Protein 6KHE (pdb70)

Secondary structure (DSSP, 8-state):
-B-TTS-B---TT-EETTTEEEEEEEEE-SSEEEEEEEETTTTTEEEEEEEE-S-HHHHHHHHHHHHHHHHHHHH-TTS-S-BPPEEEEEEETTEEEEEEE----BHHHHHHTTTTPPPPHHHHHHHHHHHHHHHHHHHTTTEE-----GGGEEES---EEEEEETTTTEEEEEES---EEE--GGG-EETTSPPPSS-S-GGG--HHHHTT---STHHHHHHHHHHHHHHHHSS-S---S-HHHHHHHHHHHH-PPPHHHHHH-S-GGGEETTEE---SSSHHHHHHHHH---GGGG-S--SHHHHHHHHHHHHHS-SSTTTSPPHHHHTT-GGGTTS---

GO terms:
  GO:0004674 protein serine/threonine kinase activity (F, IDA)
  GO:0005634 nucleus (C, IDA)
  GO:0043484 regulation of RNA splicing (P, IDA)
  GO:0006468 protein phosphorylation (P, IDA)
  GO:0016607 nuclear speck (C, EXP)
  GO:0010212 response to ionizing radiation (P, IMP)
  GO:0005515 protein binding (F, IPI)
  GO:0004674 protein serine/threonine kinase activity (F, TAS)
  GO:0042802 identical protein binding (F, IPI)
  GO:0005654 nucleoplasm (C, IDA)
  GO:0016604 nuclear body (C, IDA)

Foldseek 3Di:
DADPLFEDDDDQQDDAPVFWGFHAWPAADSFYTWTWIFGVVVVRAIWIKGKGGLDVVSVVLVVVLVVVLVVVCVQCVPPDQFAWHWPDWDQGPSITMTITHDAAAFQLVVCVVQVLAAAPVVLLLVLLLSLLSNLVVQVVVQKAQQADDSRQKTHNYQDWDWDADPVPRDIGTGGPDNRIHGYDSSQMDGNPDDDDLATYDLLQFAVCSLLSVDDGRLSVLSSSLQNSLSNGRRDTQDDDDDSLLRQLLLCFAQNFADLVSQVPGPPVVQDDPSGGPADLPDDSNVVSNVVHHHNCVVQPDPPVLSVQSVVLSNQSNDRPSVSHDHSVVSSVGPNNPPPDDD

Structure (mmCIF, N/CA/C/O backbone):
data_6KHE
#
_entry.id   6KHE
#
_cell.length_a   75.627
_cell.length_b   75.627
_cell.length_c   161.825
_cell.angle_alpha   90.000
_cell.angle_beta   90.000
_cell.angle_gamma   90.000
#
_symmetry.space_group_name_H-M   'P 43 21 2'
#
loop_
_entity.id
_entity.type
_entity.pdbx_description
1 polymer 'Dual specificity protein kinase CLK2'
2 non-polymer '5-[(3-chlorophenyl)amino]benzo[c][2,6]naphthyridine-8-carboxylic acid'
3 water water
#
loop_
_atom_site.group_PDB
_atom_site.id
_atom_site.type_symbol
_atom_site.label_atom_id
_atom_site.label_alt_id
_atom_site.label_comp_id
_atom_site.label_asym_id
_atom_site.label_entity_id
_atom_site.label_seq_id
_atom_site.pdbx_PDB_ins_code
_atom_site.Cartn_x
_atom_site.Cartn_y
_atom_site.Cartn_z
_atom_site.occupancy
_atom_site.B_iso_or_equiv
_atom_site.auth_seq_id
_atom_site.auth_comp_id
_atom_site.auth_asym_id
_atom_site.auth_atom_id
_atom_site.pdbx_PDB_model_num
ATOM 1 N N . GLU A 1 144 ? 94.127 30.364 50.862 1.00 74.76 144 GLU A N 1
ATOM 2 C CA . GLU A 1 144 ? 93.357 29.245 51.412 1.00 88.27 144 GLU A CA 1
ATOM 3 C C . GLU A 1 144 ? 93.292 28.095 50.389 1.00 92.22 144 GLU A C 1
ATOM 4 O O . GLU A 1 144 ? 92.283 27.901 49.703 1.00 89.80 144 GLU A O 1
ATOM 10 N N . ASP A 1 145 ? 94.373 27.316 50.308 1.00 88.99 145 ASP A N 1
ATOM 11 C CA . ASP A 1 145 ? 94.623 26.459 49.159 1.00 84.89 145 ASP A CA 1
ATOM 12 C C . ASP A 1 145 ? 94.966 25.035 49.557 1.00 90.57 145 ASP A C 1
ATOM 13 O O . ASP A 1 145 ? 95.643 24.794 50.559 1.00 94.88 145 ASP A O 1
ATOM 18 N N . ASP A 1 146 ? 94.512 24.104 48.729 1.00 97.95 146 ASP A N 1
ATOM 19 C CA . ASP A 1 146 ? 94.837 22.696 48.827 1.00 94.40 146 ASP A CA 1
ATOM 20 C C . ASP A 1 146 ? 96.316 22.483 48.508 1.00 92.36 146 ASP A C 1
ATOM 21 O O . ASP A 1 146 ? 97.000 23.358 47.968 1.00 93.58 146 ASP A O 1
ATOM 26 N N . ALA A 1 147 ? 96.809 21.296 48.873 1.00 90.19 147 ALA A N 1
ATOM 27 C CA . ALA A 1 147 ? 98.188 20.888 48.638 1.00 84.82 147 ALA A CA 1
ATOM 28 C C . ALA A 1 147 ? 98.475 20.583 47.178 1.00 83.59 147 ALA A C 1
ATOM 29 O O . ALA A 1 147 ? 99.643 20.419 46.810 1.00 80.19 147 ALA A O 1
ATOM 31 N N . GLU A 1 148 ? 97.445 20.500 46.344 1.00 83.51 148 GLU A N 1
ATOM 32 C CA . GLU A 1 148 ? 97.603 20.337 44.911 1.00 79.88 148 GLU A CA 1
ATOM 33 C C . GLU A 1 148 ? 97.003 21.497 44.133 1.00 74.32 148 GLU A C 1
ATOM 34 O O . GLU A 1 148 ? 96.773 21.368 42.930 1.00 72.07 148 GLU A O 1
ATOM 40 N N . GLY A 1 149 ? 96.711 22.615 44.797 1.00 78.79 149 GLY A N 1
ATOM 41 C CA . GLY A 1 149 ? 96.263 23.824 44.137 1.00 70.83 149 GLY A CA 1
ATOM 42 C C . GLY A 1 149 ? 94.778 24.130 44.244 1.00 74.01 149 GLY A C 1
ATOM 43 O O . GLY A 1 149 ? 94.384 25.270 43.963 1.00 73.52 149 GLY A O 1
ATOM 44 N N . HIS A 1 150 ? 93.950 23.168 44.656 1.00 73.75 150 HIS A N 1
ATOM 45 C CA . HIS A 1 150 ? 92.502 23.352 44.670 1.00 75.90 150 HIS A CA 1
ATOM 46 C C . HIS A 1 150 ? 92.078 24.379 45.720 1.00 79.57 150 HIS A C 1
ATOM 47 O O . HIS A 1 150 ? 92.768 24.615 46.710 1.00 84.69 150 HIS A O 1
ATOM 54 N N . LEU A 1 151 ? 90.908 24.978 45.503 1.00 81.52 151 LEU A N 1
ATOM 55 C CA . LEU A 1 151 ? 90.321 25.839 46.523 1.00 75.02 151 LEU A CA 1
ATOM 56 C C . LEU A 1 151 ? 89.865 24.977 47.684 1.00 76.04 151 LEU A C 1
ATOM 57 O O . LEU A 1 151 ? 89.400 23.848 47.493 1.00 76.03 151 LEU A O 1
ATOM 62 N N . ILE A 1 152 ? 90.041 25.496 48.894 1.00 79.03 152 ILE A N 1
ATOM 63 C CA . ILE A 1 152 ? 89.551 24.838 50.096 1.00 76.87 152 ILE A CA 1
ATOM 64 C C . ILE A 1 152 ? 88.194 25.464 50.429 1.00 76.77 152 ILE A C 1
ATOM 65 O O . ILE A 1 152 ? 88.091 26.656 50.738 1.00 77.40 152 ILE A O 1
ATOM 70 N N . TYR A 1 153 ? 87.128 24.681 50.269 1.00 70.53 153 TYR A N 1
ATOM 71 C CA . TYR A 1 153 ? 85.779 25.164 50.534 1.00 73.52 153 TYR A CA 1
ATOM 72 C C . TYR A 1 153 ? 85.045 24.105 51.345 1.00 70.34 153 TYR A C 1
ATOM 73 O O . TYR A 1 153 ? 85.476 22.952 51.435 1.00 64.51 153 TYR A O 1
ATOM 82 N N . HIS A 1 154 ? 83.936 24.518 51.951 1.00 72.65 154 HIS A N 1
ATOM 83 C CA . HIS A 1 154 ? 82.972 23.610 52.555 1.00 73.65 154 HIS A CA 1
ATOM 84 C C . HIS A 1 154 ? 81.575 24.004 52.090 1.00 71.23 154 HIS A C 1
ATOM 85 O O . HIS A 1 154 ? 81.357 25.092 51.548 1.00 69.22 154 HIS A O 1
ATOM 92 N N . VAL A 1 155 ? 80.617 23.100 52.299 1.00 68.33 155 VAL A N 1
ATOM 93 C CA . VAL A 1 155 ? 79.228 23.450 52.038 1.00 61.70 155 VAL A CA 1
ATOM 94 C C . VAL A 1 155 ? 78.886 24.735 52.786 1.00 63.88 155 VAL A C 1
ATOM 95 O O . VAL A 1 155 ? 79.256 24.915 53.951 1.00 71.15 155 VAL A O 1
ATOM 99 N N . GLY A 1 156 ? 78.220 25.657 52.105 1.00 59.15 156 GLY A N 1
ATOM 100 C CA . GLY A 1 156 ? 77.810 26.893 52.734 1.00 58.16 156 GLY A CA 1
ATOM 101 C C . GLY A 1 156 ? 78.776 28.054 52.613 1.00 63.31 156 GLY A C 1
ATOM 102 O O . GLY A 1 156 ? 78.396 29.182 52.954 1.00 61.45 156 GLY A O 1
ATOM 103 N N . ASP A 1 157 ? 80.011 27.822 52.157 1.00 68.00 157 ASP A N 1
ATOM 104 C CA . ASP A 1 157 ? 80.904 28.932 51.845 1.00 64.63 157 ASP A CA 1
ATOM 105 C C . ASP A 1 157 ? 80.308 29.762 50.717 1.00 61.76 157 ASP A C 1
ATOM 106 O O . ASP A 1 157 ? 79.556 29.262 49.879 1.00 61.65 157 ASP A O 1
ATOM 111 N N . TRP A 1 158 ? 80.650 31.044 50.699 1.00 63.75 158 TRP A N 1
ATOM 112 C CA . TRP A 1 158 ? 80.216 31.956 49.655 1.00 62.07 158 TRP A CA 1
ATOM 113 C C . TRP A 1 158 ? 81.407 32.437 48.833 1.00 66.62 158 TRP A C 1
ATOM 114 O O . TRP A 1 158 ? 82.537 32.515 49.326 1.00 71.02 158 TRP A O 1
ATOM 125 N N . LEU A 1 159 ? 81.145 32.746 47.566 1.00 63.01 159 LEU A N 1
ATOM 126 C CA . LEU A 1 159 ? 82.169 33.184 46.631 1.00 59.74 159 LEU A CA 1
ATOM 127 C C . LEU A 1 159 ? 81.758 34.530 46.061 1.00 60.78 159 LEU A C 1
ATOM 128 O O . LEU A 1 159 ? 80.647 34.665 45.539 1.00 60.72 159 LEU A O 1
ATOM 133 N N . GLN A 1 160 ? 82.651 35.519 46.174 1.00 64.56 160 GLN A N 1
ATOM 134 C CA . GLN A 1 160 ? 82.366 36.887 45.745 1.00 62.84 160 GLN A CA 1
ATOM 135 C C . GLN A 1 160 ? 81.015 37.343 46.261 1.00 68.66 160 GLN A C 1
ATOM 136 O O . GLN A 1 160 ? 80.276 38.040 45.562 1.00 65.34 160 GLN A O 1
ATOM 142 N N . GLU A 1 161 ? 80.702 36.937 47.506 1.00 72.80 161 GLU A N 1
ATOM 143 C CA . GLU A 1 161 ? 79.415 37.131 48.182 1.00 73.74 161 GLU A CA 1
ATOM 144 C C . GLU A 1 161 ? 78.253 37.130 47.187 1.00 72.17 161 GLU A C 1
ATOM 145 O O . GLU A 1 161 ? 77.429 38.054 47.154 1.00 68.03 161 GLU A O 1
ATOM 151 N N . ARG A 1 162 ? 78.215 36.085 46.356 1.00 67.97 162 ARG A N 1
ATOM 152 C CA . ARG A 1 162 ? 77.323 35.983 45.208 1.00 64.33 162 ARG A CA 1
ATOM 153 C C . ARG A 1 162 ? 76.887 34.542 44.978 1.00 59.75 162 ARG A C 1
ATOM 154 O O . ARG A 1 162 ? 75.705 34.270 44.744 1.00 61.74 162 ARG A O 1
ATOM 162 N N . TYR A 1 163 ? 77.837 33.616 45.028 1.00 57.89 163 TYR A N 1
ATOM 163 C CA . TYR A 1 163 ? 77.556 32.198 44.875 1.00 57.07 163 TYR A CA 1
ATOM 164 C C . TYR A 1 163 ? 77.590 31.548 46.248 1.00 59.57 163 TYR A C 1
ATOM 165 O O . TYR A 1 163 ? 78.258 32.038 47.160 1.00 64.66 163 TYR A O 1
ATOM 174 N N . GLU A 1 164 ? 76.837 30.462 46.407 1.00 57.03 164 GLU A N 1
ATOM 175 C CA . GLU A 1 164 ? 76.728 29.778 47.690 1.00 57.15 164 GLU A CA 1
ATOM 176 C C . GLU A 1 164 ? 76.800 28.283 47.428 1.00 54.24 164 GLU A C 1
ATOM 177 O O . GLU A 1 164 ? 75.960 27.731 46.708 1.00 55.87 164 GLU A O 1
ATOM 183 N N . ILE A 1 165 ? 77.802 27.632 48.007 1.00 50.23 165 ILE A N 1
ATOM 184 C CA . ILE A 1 165 ? 78.048 26.240 47.672 1.00 56.90 165 ILE A CA 1
ATOM 185 C C . ILE A 1 165 ? 76.972 25.356 48.294 1.00 52.62 165 ILE A C 1
ATOM 186 O O . ILE A 1 165 ? 76.507 25.591 49.417 1.00 51.45 165 ILE A O 1
ATOM 191 N N . VAL A 1 166 ? 76.539 24.361 47.541 1.00 45.31 166 VAL A N 1
ATOM 192 C CA . VAL A 1 166 ? 75.563 23.387 47.991 1.00 47.85 166 VAL A CA 1
ATOM 193 C C . VAL A 1 166 ? 76.176 21.990 48.021 1.00 52.50 166 VAL A C 1
ATOM 194 O O . VAL A 1 166 ? 76.156 21.309 49.052 1.00 53.52 166 VAL A O 1
ATOM 198 N N . SER A 1 167 ? 76.779 21.570 46.913 1.00 43.44 167 SER A N 1
ATOM 199 C CA . SER A 1 167 ? 77.379 20.253 46.874 1.00 47.18 167 SER A CA 1
ATOM 200 C C . SER A 1 167 ? 78.577 20.261 45.943 1.00 53.61 167 SER A C 1
ATOM 201 O O . SER A 1 167 ? 78.871 21.252 45.272 1.00 55.47 167 SER A O 1
ATOM 204 N N . THR A 1 168 ? 79.278 19.138 45.926 1.00 51.89 168 THR A N 1
ATOM 205 C CA . THR A 1 168 ? 80.304 18.887 44.935 1.00 53.56 168 THR A CA 1
ATOM 206 C C . THR A 1 168 ? 79.730 17.915 43.923 1.00 53.51 168 THR A C 1
ATOM 207 O O . THR A 1 168 ? 79.102 16.916 44.298 1.00 52.61 168 THR A O 1
ATOM 211 N N . LEU A 1 169 ? 79.937 18.219 42.643 1.00 53.50 169 LEU A N 1
ATOM 212 C CA . LEU A 1 169 ? 79.477 17.360 41.563 1.00 51.63 169 LEU A CA 1
ATOM 213 C C . LEU A 1 169 ? 80.551 16.401 41.078 1.00 52.55 169 LEU A C 1
ATOM 214 O O . LEU A 1 169 ? 80.239 15.257 40.735 1.00 55.79 169 LEU A O 1
ATOM 219 N N . GLY A 1 170 ? 81.807 16.820 41.083 1.00 52.86 170 GLY A N 1
ATOM 220 C CA . GLY A 1 170 ? 82.887 15.896 40.806 1.00 61.40 170 GLY A CA 1
ATOM 221 C C . GLY A 1 170 ? 84.211 16.621 40.843 1.00 58.44 170 GLY A C 1
ATOM 222 O O . GLY A 1 170 ? 84.286 17.794 41.219 1.00 54.85 170 GLY A O 1
ATOM 223 N N . GLU A 1 171 ? 85.263 15.912 40.439 1.00 58.00 171 GLU A N 1
ATOM 224 C CA . GLU A 1 171 ? 86.556 16.568 40.300 1.00 67.43 171 GLU A CA 1
ATOM 225 C C . GLU A 1 171 ? 87.320 15.949 39.138 1.00 66.28 171 GLU A C 1
ATOM 226 O O . GLU A 1 171 ? 86.982 14.872 38.637 1.00 64.22 171 GLU A O 1
ATOM 232 N N . GLY A 1 172 ? 88.336 16.675 38.689 1.00 64.99 172 GLY A N 1
ATOM 233 C CA . GLY A 1 172 ? 89.241 16.171 37.681 1.00 71.40 172 GLY A CA 1
ATOM 234 C C . GLY A 1 172 ? 90.654 16.645 37.943 1.00 70.11 172 GLY A C 1
ATOM 235 O O . GLY A 1 172 ? 90.960 17.143 39.031 1.00 71.52 172 GLY A O 1
ATOM 236 N N . THR A 1 173 ? 91.532 16.501 36.958 1.00 69.27 173 THR A N 1
ATOM 237 C CA . THR A 1 173 ? 92.877 17.030 37.134 1.00 69.91 173 THR A CA 1
ATOM 238 C C . THR A 1 173 ? 92.864 18.547 37.265 1.00 66.15 173 THR A C 1
ATOM 239 O O . THR A 1 173 ? 93.667 19.112 38.013 1.00 66.46 173 THR A O 1
ATOM 243 N N . PHE A 1 174 ? 91.951 19.215 36.565 1.00 60.26 174 PHE A N 1
ATOM 244 C CA . PHE A 1 174 ? 91.956 20.670 36.487 1.00 61.82 174 PHE A CA 1
ATOM 245 C C . PHE A 1 174 ? 91.463 21.338 37.769 1.00 61.56 174 PHE A C 1
ATOM 246 O O . PHE A 1 174 ? 91.834 22.487 38.037 1.00 54.25 174 PHE A O 1
ATOM 254 N N . GLY A 1 175 ? 90.610 20.664 38.544 1.00 63.07 175 GLY A N 1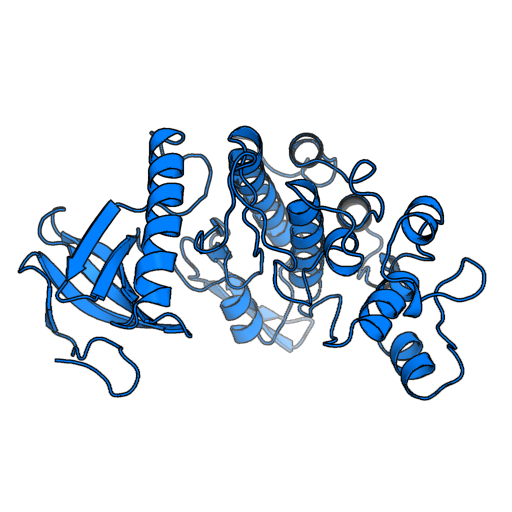
ATOM 255 C CA . GLY A 1 175 ? 89.920 21.293 39.657 1.00 56.81 175 GLY A CA 1
ATOM 256 C C . GLY A 1 175 ? 88.605 20.591 39.960 1.00 59.16 175 GLY A C 1
ATOM 257 O O . GLY A 1 175 ? 88.376 19.454 39.550 1.00 58.04 175 GLY A O 1
ATOM 258 N N . ARG A 1 176 ? 87.742 21.311 40.679 1.00 64.73 176 ARG A N 1
ATOM 259 C CA . ARG A 1 176 ? 86.482 20.790 41.205 1.00 61.53 176 ARG A CA 1
ATOM 260 C C . ARG A 1 176 ? 85.287 21.528 40.598 1.00 56.90 176 ARG A C 1
ATOM 261 O O . ARG A 1 176 ? 85.341 22.752 40.393 1.00 53.34 176 ARG A O 1
ATOM 269 N N . VAL A 1 177 ? 84.206 20.790 40.316 1.00 53.25 177 VAL A N 1
ATOM 270 C CA . VAL A 1 177 ? 82.921 21.381 39.919 1.00 53.81 177 VAL A CA 1
ATOM 271 C C . VAL A 1 177 ? 81.946 21.296 41.092 1.00 49.25 177 VAL A C 1
ATOM 272 O O . VAL A 1 177 ? 81.635 20.200 41.577 1.00 50.27 177 VAL A O 1
ATOM 276 N N . VAL A 1 178 ? 81.439 22.452 41.521 1.00 44.95 178 VAL A N 1
ATOM 277 C CA . VAL A 1 178 ? 80.536 22.546 42.662 1.00 51.97 178 VAL A CA 1
ATOM 278 C C . VAL A 1 178 ? 79.157 23.027 42.206 1.00 53.52 178 VAL A C 1
ATOM 279 O O . VAL A 1 178 ? 79.024 23.873 41.311 1.00 48.01 178 VAL A O 1
ATOM 283 N N . GLN A 1 179 ? 78.118 22.496 42.849 1.00 50.72 179 GLN A N 1
ATOM 284 C CA . GLN A 1 179 ? 76.786 23.051 42.665 1.00 49.44 179 GLN A CA 1
ATOM 285 C C . GLN A 1 179 ? 76.599 24.277 43.546 1.00 49.10 179 GLN A C 1
ATOM 286 O O . GLN A 1 179 ? 76.903 24.253 44.741 1.00 51.95 179 GLN A O 1
ATOM 292 N N . CYS A 1 180 ? 76.066 25.336 42.958 1.00 45.95 180 CYS A N 1
ATOM 293 C CA . CYS A 1 180 ? 76.000 26.626 43.607 1.00 48.20 180 CYS A CA 1
ATOM 294 C C . CYS A 1 180 ? 74.645 27.252 43.348 1.00 48.96 180 CYS A C 1
ATOM 295 O O . CYS A 1 180 ? 74.028 27.020 42.307 1.00 45.61 180 CYS A O 1
ATOM 298 N N . VAL A 1 181 ? 74.209 28.072 44.290 1.00 50.23 181 VAL A N 1
ATOM 299 C CA . VAL A 1 181 ? 73.103 28.997 44.087 1.00 53.04 181 VAL A CA 1
ATOM 300 C C . VAL A 1 181 ? 73.699 30.358 43.756 1.00 54.45 181 VAL A C 1
ATOM 301 O O . VAL A 1 181 ? 74.680 30.778 44.379 1.00 53.13 181 VAL A O 1
ATOM 305 N N . ASP A 1 182 ? 73.143 31.036 42.752 1.00 51.00 182 ASP A N 1
ATOM 306 C CA . ASP A 1 182 ? 73.657 32.325 42.295 1.00 51.01 182 ASP A CA 1
ATOM 307 C C . ASP A 1 182 ? 72.656 33.385 42.713 1.00 54.05 182 ASP A C 1
ATOM 308 O O . ASP A 1 182 ? 71.680 33.635 42.004 1.00 54.00 182 ASP A O 1
ATOM 313 N N . HIS A 1 183 ? 72.931 34.045 43.832 1.00 56.35 183 HIS A N 1
ATOM 314 C CA . HIS A 1 183 ? 71.991 35.018 44.354 1.00 54.34 183 HIS A CA 1
ATOM 315 C C . HIS A 1 183 ? 71.935 36.313 43.543 1.00 59.82 183 HIS A C 1
ATOM 316 O O . HIS A 1 183 ? 71.081 37.153 43.845 1.00 63.89 183 HIS A O 1
ATOM 323 N N . ARG A 1 184 ? 72.775 36.510 42.520 1.00 57.40 184 ARG A N 1
ATOM 324 C CA . ARG A 1 184 ? 72.586 37.682 41.672 1.00 64.32 184 ARG A CA 1
ATOM 325 C C . ARG A 1 184 ? 71.795 37.372 40.413 1.00 62.50 184 ARG A C 1
ATOM 326 O O . ARG A 1 184 ? 71.256 38.295 39.785 1.00 61.81 184 ARG A O 1
ATOM 334 N N . ARG A 1 185 ? 71.718 36.103 40.036 1.00 56.36 185 ARG A N 1
ATOM 335 C CA . ARG A 1 185 ? 70.736 35.651 39.054 1.00 55.62 185 ARG A CA 1
ATOM 336 C C . ARG A 1 185 ? 69.462 35.145 39.722 1.00 54.73 185 ARG A C 1
ATOM 337 O O . ARG A 1 185 ? 68.948 34.088 39.342 1.00 50.60 185 ARG A O 1
ATOM 345 N N . GLY A 1 186 ? 68.972 35.855 40.736 1.00 51.80 186 GLY A N 1
ATOM 346 C CA . GLY A 1 186 ? 67.725 35.483 41.392 1.00 50.66 186 GLY A CA 1
ATOM 347 C C . GLY A 1 186 ? 67.680 34.063 41.907 1.00 51.05 186 GLY A C 1
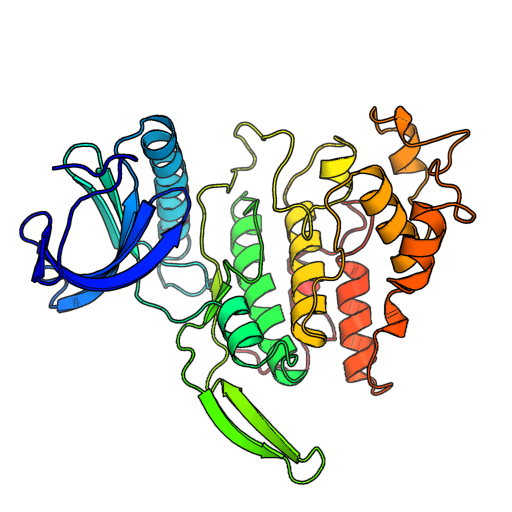ATOM 348 O O . GLY A 1 186 ? 66.625 33.418 41.858 1.00 57.74 186 GLY A O 1
ATOM 349 N N . GLY A 1 187 ? 68.796 33.556 42.403 1.00 44.05 187 GLY A N 1
ATOM 350 C CA . GLY A 1 187 ? 68.781 32.220 42.951 1.00 42.91 187 GLY A CA 1
ATOM 351 C C . GLY A 1 187 ? 68.761 31.107 41.932 1.00 44.81 187 GLY A C 1
ATOM 352 O O . GLY A 1 187 ? 68.390 29.979 42.273 1.00 48.09 187 GLY A O 1
ATOM 353 N N . ALA A 1 188 ? 69.150 31.371 40.690 1.00 43.33 188 ALA A N 1
ATOM 354 C CA . ALA A 1 188 ? 69.329 30.270 39.752 1.00 46.72 188 ALA A CA 1
ATOM 355 C C . ALA A 1 188 ? 70.437 29.335 40.232 1.00 46.46 188 ALA A C 1
ATOM 356 O O . ALA A 1 188 ? 71.487 29.777 40.705 1.00 49.91 188 ALA A O 1
ATOM 358 N N . ARG A 1 189 ? 70.201 28.034 40.115 1.00 43.32 189 ARG A N 1
ATOM 359 C CA . ARG A 1 189 ? 71.232 27.057 40.428 1.00 43.34 189 ARG A CA 1
ATOM 360 C C . ARG A 1 189 ? 72.240 26.954 39.278 1.00 43.50 189 ARG A C 1
ATOM 361 O O . ARG A 1 189 ? 71.856 26.803 38.113 1.00 45.63 189 ARG A O 1
ATOM 369 N N . VAL A 1 190 ? 73.532 27.058 39.605 1.00 48.86 190 VAL A N 1
ATOM 370 C CA . VAL A 1 190 ? 74.617 26.984 38.626 1.00 50.15 190 VAL A CA 1
ATOM 371 C C . VAL A 1 190 ? 75.545 25.826 38.986 1.00 46.32 190 VAL A C 1
ATOM 372 O O . VAL A 1 190 ? 75.492 25.278 40.088 1.00 50.39 190 VAL A O 1
ATOM 376 N N . ALA A 1 191 ? 76.404 25.461 38.034 1.00 39.13 191 ALA A N 1
ATOM 377 C CA . ALA A 1 191 ? 77.564 24.618 38.309 1.00 43.77 191 ALA A CA 1
ATOM 378 C C . ALA A 1 191 ? 78.829 25.449 38.100 1.00 43.77 191 ALA A C 1
ATOM 379 O O . ALA A 1 191 ? 79.114 25.900 36.984 1.00 39.43 191 ALA A O 1
ATOM 381 N N . LEU A 1 192 ? 79.570 25.667 39.179 1.00 42.67 192 LEU A N 1
ATOM 382 C CA . LEU A 1 192 ? 80.807 26.432 39.162 1.00 42.85 192 LEU A CA 1
ATOM 383 C C . LEU A 1 192 ? 81.999 25.487 39.074 1.00 51.01 192 LEU A C 1
ATOM 384 O O . LEU A 1 192 ? 82.082 24.501 39.820 1.00 49.66 192 LEU A O 1
ATOM 389 N N . LYS A 1 193 ? 82.901 25.771 38.139 1.00 57.01 193 LYS A N 1
ATOM 390 C CA . LYS A 1 193 ? 84.147 25.029 37.989 1.00 55.84 193 LYS A CA 1
ATOM 391 C C . LYS A 1 193 ? 85.225 25.823 38.688 1.00 53.16 193 LYS A C 1
ATOM 392 O O . LYS A 1 193 ? 85.369 27.027 38.432 1.00 51.10 193 LYS A O 1
ATOM 398 N N . ILE A 1 194 ? 85.961 25.166 39.579 1.00 54.00 194 ILE A N 1
ATOM 399 C CA . ILE A 1 194 ? 87.014 25.830 40.341 1.00 59.37 194 ILE A CA 1
ATOM 400 C C . ILE A 1 194 ? 88.349 25.177 40.002 1.00 56.02 194 ILE A C 1
ATOM 401 O O . ILE A 1 194 ? 88.601 24.013 40.351 1.00 52.16 194 ILE A O 1
ATOM 406 N N . ILE A 1 195 ? 89.193 25.918 39.313 1.00 52.10 195 ILE A N 1
ATOM 407 C CA . ILE A 1 195 ? 90.449 25.385 38.804 1.00 57.73 195 ILE A CA 1
ATOM 408 C C . ILE A 1 195 ? 91.582 25.866 39.703 1.00 59.14 195 ILE A C 1
ATOM 409 O O . ILE A 1 195 ? 91.524 26.961 40.287 1.00 58.72 195 ILE A O 1
ATOM 414 N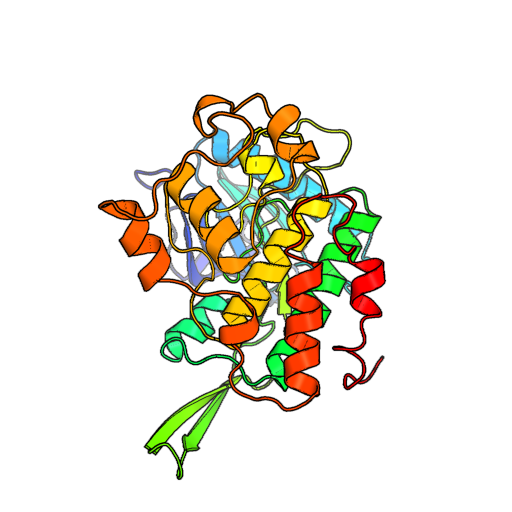 N . LYS A 1 196 ? 92.625 25.040 39.810 1.00 60.73 196 LYS A N 1
ATOM 415 C CA . LYS A 1 196 ? 93.691 25.233 40.781 1.00 52.42 196 LYS A CA 1
ATOM 416 C C . LYS A 1 196 ? 94.428 26.547 40.561 1.00 54.95 196 LYS A C 1
ATOM 417 O O . LYS A 1 196 ? 94.254 27.237 39.551 1.00 56.34 196 LYS A O 1
ATOM 423 N N . ASN A 1 197 ? 95.284 26.872 41.540 1.00 62.92 197 ASN A N 1
ATOM 424 C CA . ASN A 1 197 ? 96.082 28.098 41.493 1.00 64.87 197 ASN A CA 1
ATOM 425 C C . ASN A 1 197 ? 97.252 27.987 40.521 1.00 61.86 197 ASN A C 1
ATOM 426 O O . ASN A 1 197 ? 97.722 29.017 40.012 1.00 58.90 197 ASN A O 1
ATOM 431 N N . VAL A 1 198 ? 97.746 26.763 40.287 1.00 49.40 198 VAL A N 1
ATOM 432 C CA . VAL A 1 198 ? 98.604 26.396 39.154 1.00 52.41 198 VAL A CA 1
ATOM 433 C C . VAL A 1 198 ? 98.419 27.319 37.946 1.00 54.89 198 VAL A C 1
ATOM 434 O O . VAL A 1 198 ? 97.297 27.533 37.472 1.00 56.90 198 VAL A O 1
ATOM 438 N N . GLU A 1 199 ? 99.515 27.860 37.414 1.00 56.91 199 GLU A N 1
ATOM 439 C CA . GLU A 1 199 ? 99.378 28.782 36.292 1.00 59.19 199 GLU A CA 1
ATOM 440 C C . GLU A 1 199 ? 98.898 28.065 35.024 1.00 58.87 199 GLU A C 1
ATOM 441 O O . GLU A 1 199 ? 97.982 28.547 34.345 1.00 59.18 199 GLU A O 1
ATOM 447 N N . LYS A 1 200 ? 99.489 26.914 34.682 1.00 52.36 200 LYS A N 1
ATOM 448 C CA . LYS A 1 200 ? 99.183 26.336 33.374 1.00 54.87 200 LYS A CA 1
ATOM 449 C C . LYS A 1 200 ? 97.686 26.068 33.228 1.00 57.19 200 LYS A C 1
ATOM 450 O O . LYS A 1 200 ? 97.124 26.250 32.136 1.00 52.77 200 LYS A O 1
ATOM 456 N N . TYR A 1 201 ? 97.017 25.708 34.334 1.00 58.69 201 TYR A N 1
ATOM 457 C CA . TYR A 1 201 ? 95.566 25.532 34.318 1.00 54.40 201 TYR A CA 1
ATOM 458 C C . TYR A 1 201 ? 94.847 26.876 34.257 1.00 53.99 201 TYR A C 1
ATOM 459 O O . TYR A 1 201 ? 93.846 27.022 33.543 1.00 49.30 201 TYR A O 1
ATOM 468 N N . LYS A 1 202 ? 95.337 27.868 35.005 1.00 48.49 202 LYS A N 1
ATOM 469 C CA . LYS A 1 202 ? 94.769 29.203 34.901 1.00 48.05 202 LYS A CA 1
ATOM 470 C C . LYS A 1 202 ? 94.800 29.694 33.464 1.00 53.98 202 LYS A C 1
ATOM 471 O O . LYS A 1 202 ? 93.836 30.296 32.982 1.00 56.21 202 LYS A O 1
ATOM 477 N N . GLU A 1 203 ? 95.910 29.451 32.762 1.00 58.88 203 GLU A N 1
ATOM 478 C CA . GLU A 1 203 ? 96.027 29.909 31.383 1.00 52.20 203 GLU A CA 1
ATOM 479 C C . GLU A 1 203 ? 95.200 29.032 30.456 1.00 51.12 203 GLU A C 1
ATOM 480 O O . GLU A 1 203 ? 94.591 29.524 29.496 1.00 47.42 203 GLU A O 1
ATOM 486 N N . ALA A 1 204 ? 95.173 27.729 30.730 1.00 49.97 204 ALA A N 1
ATOM 487 C CA . ALA A 1 204 ? 94.301 26.835 29.986 1.00 47.76 204 ALA A CA 1
ATOM 488 C C . ALA A 1 204 ? 92.855 27.309 30.057 1.00 48.45 204 ALA A C 1
ATOM 489 O O . ALA A 1 204 ? 92.171 27.411 29.029 1.00 47.32 204 ALA A O 1
ATOM 491 N N . ALA A 1 205 ? 92.378 27.627 31.265 1.00 47.70 205 ALA A N 1
ATOM 492 C CA . ALA A 1 205 ? 90.990 28.051 31.424 1.00 46.58 205 ALA A CA 1
ATOM 493 C C . ALA A 1 205 ? 90.711 29.335 30.655 1.00 46.89 205 ALA A C 1
ATOM 494 O O . ALA A 1 205 ? 89.641 29.477 30.054 1.00 54.19 205 ALA A O 1
ATOM 496 N N . ARG A 1 206 ? 91.665 30.272 30.637 1.00 46.40 206 ARG A N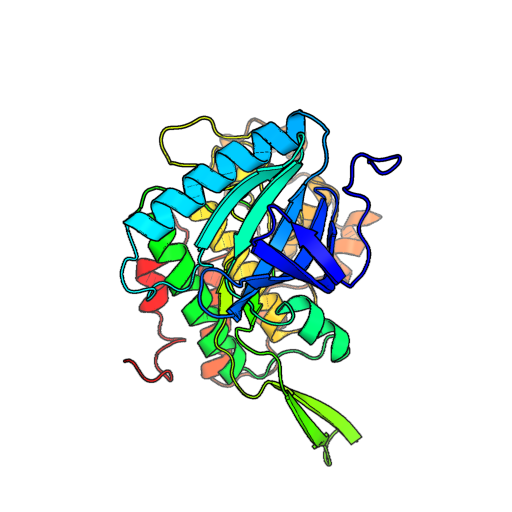 1
ATOM 497 C CA . ARG A 1 206 ? 91.486 31.493 29.849 1.00 49.91 206 ARG A CA 1
ATOM 498 C C . ARG A 1 206 ? 91.196 31.189 28.378 1.00 44.05 206 ARG A C 1
ATOM 499 O O . ARG A 1 206 ? 90.402 31.889 27.744 1.00 43.49 206 ARG A O 1
ATOM 507 N N . LEU A 1 207 ? 91.814 30.153 27.819 1.00 44.35 207 LEU A N 1
ATOM 508 C CA . LEU A 1 207 ? 91.524 29.790 26.438 1.00 44.95 207 LEU A CA 1
ATOM 509 C C . LEU A 1 207 ? 90.116 29.234 26.311 1.00 48.29 207 LEU A C 1
ATOM 510 O O . LEU A 1 207 ? 89.380 29.586 25.377 1.00 48.51 207 LEU A O 1
ATOM 515 N N . GLU A 1 208 ? 89.739 28.350 27.240 1.00 48.87 208 GLU A N 1
ATOM 516 C CA . GLU A 1 208 ? 88.396 27.779 27.260 1.00 47.30 208 GLU A CA 1
ATOM 517 C C . GLU A 1 208 ? 87.341 28.864 27.444 1.00 47.02 208 GLU A C 1
ATOM 518 O O . GLU A 1 208 ? 86.334 28.891 26.722 1.00 46.95 208 GLU A O 1
ATOM 524 N N . ILE A 1 209 ? 87.569 29.785 28.384 1.00 42.86 209 ILE A N 1
ATOM 525 C CA . ILE A 1 209 ? 86.659 30.909 28.565 1.00 41.52 209 ILE A CA 1
ATOM 526 C C . ILE A 1 209 ? 86.461 31.667 27.265 1.00 43.90 209 ILE A C 1
ATOM 527 O O . ILE A 1 209 ? 85.377 32.200 27.001 1.00 46.49 209 ILE A O 1
ATOM 532 N N . ASN A 1 210 ? 87.481 31.725 26.421 1.00 44.57 210 ASN A N 1
ATOM 533 C CA . ASN A 1 210 ? 87.271 32.429 25.169 1.00 46.48 210 ASN A CA 1
ATOM 534 C C . ASN A 1 210 ? 86.358 31.643 24.245 1.00 48.90 210 ASN A C 1
ATOM 535 O O . ASN A 1 210 ? 85.530 32.235 23.536 1.00 45.01 210 ASN A O 1
ATOM 540 N N . VAL A 1 211 ? 86.488 30.315 24.245 1.00 45.34 211 VAL A N 1
ATOM 541 C CA . VAL A 1 211 ? 85.644 29.507 23.382 1.00 40.26 211 VAL A CA 1
ATOM 542 C C . VAL A 1 211 ? 84.196 29.582 23.840 1.00 44.24 211 VAL A C 1
ATOM 543 O O . VAL A 1 211 ? 83.280 29.715 23.018 1.00 46.43 211 VAL A O 1
ATOM 547 N N . LEU A 1 212 ? 83.964 29.530 25.155 1.00 45.54 212 LEU A N 1
ATOM 548 C CA . LEU A 1 212 ? 82.605 29.659 25.676 1.00 41.47 212 LEU A CA 1
ATOM 549 C C . LEU A 1 212 ? 82.026 31.024 25.355 1.00 44.18 212 LEU A C 1
ATOM 550 O O . LEU A 1 212 ? 80.836 31.148 25.039 1.00 46.40 212 LEU A O 1
ATOM 555 N N . GLU A 1 213 ? 82.852 32.061 25.432 1.00 42.01 213 GLU A N 1
ATOM 556 C CA . GLU A 1 213 ? 82.401 33.377 25.016 1.00 43.27 213 GLU A CA 1
ATOM 557 C C . GLU A 1 213 ? 81.912 33.355 23.577 1.00 43.02 213 GLU A C 1
ATOM 558 O O . GLU A 1 213 ? 80.897 33.971 23.249 1.00 44.56 213 GLU A O 1
ATOM 564 N N . LYS A 1 214 ? 82.615 32.648 22.700 1.00 45.28 214 LYS A N 1
ATOM 565 C CA . LYS A 1 214 ? 82.195 32.661 21.309 1.00 43.78 214 LYS A CA 1
ATOM 566 C C . LYS A 1 214 ? 80.952 31.821 21.104 1.00 45.55 214 LYS A C 1
ATOM 567 O O . LYS A 1 214 ? 80.066 32.209 20.338 1.00 51.28 214 LYS A O 1
ATOM 573 N N . ILE A 1 215 ? 80.864 30.671 21.767 1.00 43.85 215 ILE A N 1
ATOM 574 C CA . ILE A 1 215 ? 79.627 29.903 21.703 1.00 44.73 215 ILE A CA 1
ATOM 575 C C . ILE A 1 215 ? 78.449 30.777 22.113 1.00 46.94 215 ILE A C 1
ATOM 576 O O . ILE A 1 215 ? 77.442 30.854 21.401 1.00 50.58 215 ILE A O 1
ATOM 581 N N . ASN A 1 216 ? 78.583 31.498 23.233 1.00 47.50 216 ASN A N 1
ATOM 582 C CA . ASN A 1 216 ? 77.498 32.372 23.683 1.00 43.78 216 ASN A CA 1
ATOM 583 C C . ASN A 1 216 ? 77.200 33.469 22.678 1.00 43.75 216 ASN A C 1
ATOM 584 O O . ASN A 1 216 ? 76.069 33.950 22.605 1.00 53.69 216 ASN A O 1
ATOM 589 N N . GLU A 1 217 ? 78.193 33.900 21.918 1.00 44.82 217 GLU A N 1
ATOM 590 C CA . GLU A 1 217 ? 77.971 34.982 20.975 1.00 44.58 217 GLU A CA 1
ATOM 591 C C . GLU A 1 217 ? 77.189 34.514 19.759 1.00 46.54 217 GLU A C 1
ATOM 592 O O . GLU A 1 217 ? 76.386 35.280 19.205 1.00 47.05 217 GLU A O 1
ATOM 598 N N . LYS A 1 218 ? 77.393 33.265 19.345 1.00 44.41 218 LYS A N 1
ATOM 599 C CA . LYS A 1 218 ? 76.799 32.747 18.122 1.00 47.97 218 LYS A CA 1
ATOM 600 C C . LYS A 1 218 ? 75.632 31.794 18.367 1.00 48.02 218 LYS A C 1
ATOM 601 O O . LYS A 1 218 ? 75.074 31.258 17.403 1.00 48.30 218 LYS A O 1
ATOM 607 N N . ASP A 1 219 ? 75.240 31.574 19.621 1.00 50.20 219 ASP A N 1
ATOM 608 C CA . ASP A 1 219 ? 73.981 30.908 19.960 1.00 47.53 219 ASP A CA 1
ATOM 609 C C . ASP A 1 219 ? 73.242 31.776 20.967 1.00 51.70 219 ASP A C 1
ATOM 610 O O . ASP A 1 219 ? 73.182 31.448 22.160 1.00 48.52 219 ASP A O 1
ATOM 615 N N . PRO A 1 220 ? 72.659 32.897 20.511 1.00 55.64 220 PRO A N 1
ATOM 616 C CA . PRO A 1 220 ? 71.978 33.811 21.443 1.00 54.07 220 PRO A CA 1
ATOM 617 C C . PRO A 1 220 ? 70.696 33.247 22.026 1.00 52.68 220 PRO A C 1
ATOM 618 O O . PRO A 1 220 ? 70.257 33.719 23.086 1.00 50.48 220 PRO A O 1
ATOM 622 N N . ASP A 1 221 ? 70.093 32.248 21.381 1.00 50.91 221 ASP A N 1
ATOM 623 C CA . ASP A 1 221 ? 68.851 31.652 21.854 1.00 52.97 221 ASP A CA 1
ATOM 624 C C . ASP A 1 221 ? 69.056 30.259 22.436 1.00 51.46 221 ASP A C 1
ATOM 625 O O . ASP A 1 221 ? 68.073 29.561 22.702 1.00 52.82 221 ASP A O 1
ATOM 630 N N . ASN A 1 222 ? 70.308 29.846 22.645 1.00 48.27 222 ASN A N 1
ATOM 631 C CA . ASN A 1 222 ? 70.641 28.575 23.287 1.00 47.25 222 ASN A CA 1
ATOM 632 C C . ASN A 1 222 ? 69.953 27.402 22.598 1.00 45.81 222 ASN A C 1
ATOM 633 O O . ASN A 1 222 ? 69.321 26.556 23.234 1.00 44.64 222 ASN A O 1
ATOM 638 N N . LYS A 1 223 ? 70.099 27.338 21.278 1.00 45.63 223 LYS A N 1
ATOM 639 C CA . LYS A 1 223 ? 69.474 26.269 20.521 1.00 46.56 223 LYS A CA 1
ATOM 640 C C . LYS A 1 223 ? 70.434 25.192 20.038 1.00 46.87 223 LYS A C 1
ATOM 641 O O . LYS A 1 223 ? 69.960 24.139 19.594 1.00 49.22 223 LYS A O 1
ATOM 647 N N . ASN A 1 224 ? 71.752 25.392 20.131 1.00 45.69 224 ASN A N 1
ATOM 648 C CA . ASN A 1 224 ? 72.696 24.512 19.448 1.00 46.18 224 ASN A CA 1
ATOM 649 C C . ASN A 1 224 ? 73.433 23.543 20.363 1.00 47.48 224 ASN A C 1
ATOM 650 O O . ASN A 1 224 ? 74.410 22.928 19.928 1.00 46.68 224 ASN A O 1
ATOM 655 N N . LEU A 1 225 ? 73.000 23.402 21.614 1.00 48.35 225 LEU A N 1
ATOM 656 C CA . LEU A 1 225 ? 73.204 22.197 22.423 1.00 46.09 225 LEU A CA 1
ATOM 657 C C . LEU A 1 225 ? 74.614 22.055 22.977 1.00 40.61 225 LEU A C 1
ATOM 658 O O . LEU A 1 225 ? 74.986 20.971 23.422 1.00 38.51 225 LEU A O 1
ATOM 663 N N . CYS A 1 226 ? 75.403 23.130 22.981 1.00 43.80 226 CYS A N 1
ATOM 664 C CA . CYS A 1 226 ? 76.649 23.195 23.731 1.00 39.62 226 CYS A CA 1
ATOM 665 C C . CYS A 1 226 ? 76.367 23.877 25.052 1.00 43.08 226 CYS A C 1
ATOM 666 O O . CYS A 1 226 ? 75.442 24.683 25.151 1.00 47.98 226 CYS A O 1
ATOM 669 N N . VAL A 1 227 ? 77.184 23.574 26.063 1.00 45.21 227 VAL A N 1
ATOM 670 C CA . VAL A 1 227 ? 76.907 24.090 27.398 1.00 41.49 227 VAL A CA 1
ATOM 671 C C . VAL A 1 227 ? 76.988 25.615 27.418 1.00 41.89 227 VAL A C 1
ATOM 672 O O . VAL A 1 227 ? 77.727 26.237 26.643 1.00 39.68 227 VAL A O 1
ATOM 676 N N . GLN A 1 228 ? 76.197 26.217 28.308 1.00 42.83 228 GLN A N 1
ATOM 677 C CA . GLN A 1 228 ? 76.114 27.665 28.466 1.00 44.56 228 GLN A CA 1
ATOM 678 C C . GLN A 1 228 ? 76.991 28.119 29.626 1.00 44.21 228 GLN A C 1
ATOM 679 O O . GLN A 1 228 ? 76.904 27.574 30.731 1.00 44.41 228 GLN A O 1
ATOM 685 N N . MET A 1 229 ? 77.814 29.129 29.386 1.00 44.03 229 MET A N 1
ATOM 686 C CA . MET A 1 229 ? 78.557 29.774 30.455 1.00 43.64 229 MET A CA 1
ATOM 687 C C . MET A 1 229 ? 77.829 31.052 30.836 1.00 47.33 229 MET A C 1
ATOM 688 O O . MET A 1 229 ? 77.629 31.926 29.987 1.00 49.76 229 MET A O 1
ATOM 693 N N . PHE A 1 230 ? 77.432 31.166 32.104 1.00 46.99 230 PHE A N 1
ATOM 694 C CA . PHE A 1 230 ? 76.763 32.385 32.534 1.00 50.00 230 PHE A CA 1
ATOM 695 C C . PHE A 1 230 ? 77.742 33.468 32.951 1.00 51.89 230 PHE A C 1
ATOM 696 O O . PHE A 1 230 ? 77.435 34.653 32.770 1.00 48.47 230 PHE A O 1
ATOM 704 N N . ASP A 1 231 ? 78.910 33.091 33.485 1.00 54.02 231 ASP A N 1
ATOM 705 C CA . ASP A 1 231 ? 79.855 34.054 34.048 1.00 52.76 231 ASP A CA 1
ATOM 706 C C . ASP A 1 231 ? 81.221 33.402 34.248 1.00 48.78 231 ASP A C 1
ATOM 707 O O . ASP A 1 231 ? 81.378 32.183 34.131 1.00 43.70 231 ASP A O 1
ATOM 712 N N . TRP A 1 232 ? 82.216 34.245 34.546 1.00 53.86 232 TRP A N 1
ATOM 713 C CA . TRP A 1 232 ? 83.566 33.796 34.891 1.00 56.58 232 TRP A CA 1
ATOM 714 C C . TRP A 1 232 ? 84.289 34.892 35.660 1.00 55.99 232 TRP A C 1
ATOM 715 O O . TRP A 1 232 ? 84.134 36.080 35.350 1.00 53.14 232 TRP A O 1
ATOM 726 N N . PHE A 1 233 ? 85.097 34.486 36.641 1.00 52.54 233 PHE A N 1
ATOM 727 C CA . PHE A 1 233 ? 85.809 35.463 37.449 1.00 54.92 233 PHE A CA 1
ATOM 728 C C . PHE A 1 233 ? 87.085 34.854 38.017 1.00 60.40 233 PHE A C 1
ATOM 729 O O . PHE A 1 233 ? 87.188 33.639 38.210 1.00 58.63 233 PHE A O 1
ATOM 737 N N . ASP A 1 234 ? 88.057 35.730 38.274 1.00 67.65 234 ASP A N 1
ATOM 738 C CA . ASP A 1 234 ? 89.291 35.388 38.968 1.00 64.47 234 ASP A CA 1
ATOM 739 C C . ASP A 1 234 ? 89.057 35.519 40.472 1.00 67.93 234 ASP A C 1
ATOM 740 O O . ASP A 1 234 ? 88.722 36.607 40.962 1.00 67.20 234 ASP A O 1
ATOM 745 N N . TYR A 1 235 ? 89.227 34.416 41.198 1.00 65.05 235 TYR A N 1
ATOM 746 C CA . TYR A 1 235 ? 89.027 34.362 42.647 1.00 65.93 235 TYR A CA 1
ATOM 747 C C . TYR A 1 235 ? 90.333 33.913 43.290 1.00 70.10 235 TYR A C 1
ATOM 748 O O . TYR A 1 235 ? 90.552 32.712 43.484 1.00 66.56 235 TYR A O 1
ATOM 757 N N . HIS A 1 236 ? 91.199 34.886 43.606 1.00 73.08 236 HIS A N 1
ATOM 758 C CA . HIS A 1 236 ? 92.436 34.650 44.368 1.00 72.51 236 HIS A CA 1
ATOM 759 C C . HIS A 1 236 ? 93.374 33.691 43.633 1.00 74.47 236 HIS A C 1
ATOM 760 O O . HIS A 1 236 ? 94.002 32.813 44.238 1.00 67.96 236 HIS A O 1
ATOM 767 N N . GLY A 1 237 ? 93.479 33.866 42.313 1.00 75.88 237 GLY A N 1
ATOM 768 C CA . GLY A 1 237 ? 94.281 32.996 41.481 1.00 66.90 237 GLY A CA 1
ATOM 769 C C . GLY A 1 237 ? 93.554 31.778 40.972 1.00 70.06 237 GLY A C 1
ATOM 770 O O . GLY A 1 237 ? 94.079 31.090 40.085 1.00 71.78 237 GLY A O 1
ATOM 771 N N . HIS A 1 238 ? 92.375 31.480 41.521 1.00 73.42 238 HIS A N 1
ATOM 772 C CA . HIS A 1 238 ? 91.509 30.421 41.020 1.00 66.33 238 HIS A CA 1
ATOM 773 C C . HIS A 1 238 ? 90.603 30.977 39.933 1.00 63.46 238 HIS A C 1
ATOM 774 O O . HIS A 1 238 ? 89.879 31.954 40.155 1.00 64.33 238 HIS A O 1
ATOM 781 N N . MET A 1 239 ? 90.651 30.359 38.762 1.00 63.29 239 MET A N 1
ATOM 782 C CA . MET A 1 239 ? 89.719 30.700 37.702 1.00 60.93 239 MET A CA 1
ATOM 783 C C . MET A 1 239 ? 88.415 29.949 37.927 1.00 59.03 239 MET A C 1
ATOM 784 O O . MET A 1 239 ? 88.415 28.727 38.139 1.00 56.04 239 MET A O 1
ATOM 789 N N . CYS A 1 240 ? 87.311 30.695 37.905 1.00 59.03 240 CYS A N 1
ATOM 790 C CA . CYS A 1 240 ? 85.975 30.178 38.173 1.00 55.14 240 CYS A CA 1
ATOM 791 C C . CYS A 1 240 ? 85.050 30.459 36.993 1.00 53.04 240 CYS A C 1
ATOM 792 O O . CYS A 1 240 ? 84.908 31.612 36.560 1.00 51.95 240 CYS A O 1
ATOM 795 N N . ILE A 1 241 ? 84.432 29.399 36.477 1.00 50.00 241 ILE A N 1
ATOM 796 C CA . ILE A 1 241 ? 83.498 29.473 35.357 1.00 52.36 241 ILE A CA 1
ATOM 797 C C . ILE A 1 241 ? 82.123 29.001 35.830 1.00 49.55 241 ILE A C 1
ATOM 798 O O . ILE A 1 241 ? 82.009 27.940 36.459 1.00 47.72 241 ILE A O 1
ATOM 803 N N . SER A 1 242 ? 81.082 29.784 35.516 1.00 48.17 242 SER A N 1
ATOM 804 C CA . SER A 1 242 ? 79.707 29.515 35.953 1.00 49.83 242 SER A CA 1
ATOM 805 C C . SER A 1 242 ? 78.877 28.940 34.803 1.00 48.15 242 SER A C 1
ATOM 806 O O . SER A 1 242 ? 78.499 29.669 33.877 1.00 46.23 242 SER A O 1
ATOM 809 N N . PHE A 1 243 ? 78.568 27.645 34.886 1.00 45.40 243 PHE A N 1
ATOM 810 C CA . PHE A 1 243 ? 77.767 26.936 33.896 1.00 45.86 243 PHE A CA 1
ATOM 811 C C . PHE A 1 243 ? 76.351 26.616 34.397 1.00 47.42 243 PHE A C 1
ATOM 812 O O . PHE A 1 243 ? 76.122 26.361 35.587 1.00 45.95 243 PHE A O 1
ATOM 820 N N . GLU A 1 244 ? 75.411 26.562 33.452 1.00 46.36 244 GLU A N 1
ATOM 821 C CA . GLU A 1 244 ? 74.080 26.021 33.710 1.00 42.84 244 GLU A CA 1
ATOM 822 C C . GLU A 1 244 ? 74.140 24.609 34.287 1.00 40.15 244 GLU A C 1
ATOM 823 O O . GLU A 1 244 ? 74.920 23.763 33.842 1.00 36.86 244 GLU A O 1
ATOM 829 N N . LEU A 1 245 ? 73.264 24.338 35.247 1.00 41.53 245 LEU A N 1
ATOM 830 C CA . LEU A 1 245 ? 73.271 23.049 35.928 1.00 43.16 245 LEU A CA 1
ATOM 831 C C . LEU A 1 245 ? 72.611 21.950 35.092 1.00 46.89 245 LEU A C 1
ATOM 832 O O . LEU A 1 245 ? 71.448 22.068 34.685 1.00 48.37 245 LEU A O 1
ATOM 837 N N . LEU A 1 246 ? 73.360 20.864 34.866 1.00 44.18 246 LEU A N 1
ATOM 838 C CA . LEU A 1 246 ? 72.925 19.694 34.112 1.00 39.08 246 LEU A CA 1
ATOM 839 C C . LEU A 1 246 ? 73.045 18.455 34.998 1.00 38.78 246 LEU A C 1
ATOM 840 O O . LEU A 1 246 ? 73.218 18.586 36.213 1.00 37.54 246 LEU A O 1
ATOM 845 N N . GLY A 1 247 ? 72.953 17.256 34.416 1.00 38.48 247 GLY A N 1
ATOM 846 C CA . GLY A 1 247 ? 73.013 16.014 35.173 1.00 33.86 247 GLY A CA 1
ATOM 847 C C . GLY A 1 247 ? 74.228 15.146 34.886 1.00 41.13 247 GLY A C 1
ATOM 848 O O . GLY A 1 247 ? 75.238 15.633 34.361 1.00 38.82 247 GLY A O 1
ATOM 849 N N . LEU A 1 248 ? 74.141 13.858 35.246 1.00 39.78 248 LEU A N 1
ATOM 850 C CA . LEU A 1 248 ? 75.215 12.898 34.999 1.00 38.50 248 LEU A CA 1
ATOM 851 C C . LEU A 1 248 ? 75.630 12.891 33.537 1.00 36.23 248 LEU A C 1
ATOM 852 O O . LEU A 1 248 ? 74.854 13.230 32.648 1.00 40.77 248 LEU A O 1
ATOM 857 N N . SER A 1 249 ? 76.862 12.480 33.281 1.00 40.77 249 SER A N 1
ATOM 858 C CA . SER A 1 249 ? 77.294 12.328 31.903 1.00 40.24 249 SER A CA 1
ATOM 859 C C . SER A 1 249 ? 76.611 11.115 31.285 1.00 39.29 249 SER A C 1
ATOM 860 O O . SER A 1 249 ? 76.018 10.286 31.977 1.00 39.18 249 SER A O 1
ATOM 863 N N . THR A 1 250 ? 76.703 11.008 29.960 1.00 40.85 250 THR A N 1
ATOM 864 C CA . THR A 1 250 ? 76.180 9.816 29.311 1.00 39.81 250 THR A CA 1
ATOM 865 C C . THR A 1 250 ? 77.035 8.596 29.585 1.00 38.54 250 THR A C 1
ATOM 866 O O . THR A 1 250 ? 76.600 7.478 29.292 1.00 40.96 250 THR A O 1
ATOM 870 N N . PHE A 1 251 ? 78.244 8.785 30.103 1.00 41.86 251 PHE A N 1
ATOM 871 C CA . PHE A 1 251 ? 79.079 7.668 30.517 1.00 40.23 251 PHE A CA 1
ATOM 872 C C . PHE A 1 251 ? 78.719 7.203 31.923 1.00 45.26 251 PHE A C 1
ATOM 873 O O . PHE A 1 251 ? 78.588 5.997 32.178 1.00 45.67 251 PHE A O 1
ATOM 881 N N . ASP A 1 252 ? 78.567 8.151 32.846 1.00 43.16 252 ASP A N 1
ATOM 882 C CA . ASP A 1 252 ? 78.254 7.777 34.215 1.00 46.52 252 ASP A CA 1
ATOM 883 C C . ASP A 1 252 ? 76.956 6.997 34.274 1.00 50.48 252 ASP A C 1
ATOM 884 O O . ASP A 1 252 ? 76.879 5.958 34.944 1.00 55.37 252 ASP A O 1
ATOM 889 N N . PHE A 1 253 ? 75.940 7.462 33.541 1.00 46.78 253 PHE A N 1
ATOM 890 C CA . PHE A 1 253 ? 74.689 6.717 33.437 1.00 47.10 253 PHE A CA 1
ATOM 891 C C . PHE A 1 253 ? 74.919 5.322 32.859 1.00 50.29 253 PHE A C 1
ATOM 892 O O . PHE A 1 253 ? 74.399 4.329 33.384 1.00 50.71 253 PHE A O 1
ATOM 900 N N . LEU A 1 254 ? 75.681 5.230 31.762 1.00 47.90 254 LEU A N 1
ATOM 901 C CA . LEU A 1 254 ? 75.935 3.930 31.154 1.00 44.80 254 LEU A CA 1
ATOM 902 C C . LEU A 1 254 ? 76.633 2.992 32.129 1.00 51.49 254 LEU A C 1
ATOM 903 O O . LEU A 1 254 ? 76.360 1.786 32.141 1.00 51.72 254 LEU A O 1
ATOM 908 N N . LYS A 1 255 ? 77.513 3.521 32.986 1.00 56.17 255 LYS A N 1
ATOM 909 C CA . LYS A 1 255 ? 78.153 2.629 33.954 1.00 58.11 255 LYS A CA 1
ATOM 910 C C . LYS A 1 255 ? 77.288 2.431 35.202 1.00 54.48 255 LYS A C 1
ATOM 911 O O . LYS A 1 255 ? 77.221 1.318 35.734 1.00 58.71 255 LYS A O 1
ATOM 917 N N . ASP A 1 256 ? 76.558 3.452 35.643 1.00 48.72 256 ASP A N 1
ATOM 918 C CA . ASP A 1 256 ? 75.645 3.160 36.751 1.00 52.96 256 ASP A CA 1
ATOM 919 C C . ASP A 1 256 ? 74.421 2.310 36.342 1.00 62.49 256 ASP A C 1
ATOM 920 O O . ASP A 1 256 ? 73.445 2.235 37.112 1.00 63.97 256 ASP A O 1
ATOM 925 N N . ASN A 1 257 ? 74.482 1.734 35.140 1.00 58.73 257 ASN A N 1
ATOM 926 C CA . ASN A 1 257 ? 73.497 0.803 34.607 1.00 53.11 257 ASN A CA 1
ATOM 927 C C . ASN A 1 257 ? 74.215 -0.436 34.101 1.00 56.33 257 ASN A C 1
ATOM 928 O O . ASN A 1 257 ? 73.717 -1.126 33.202 1.00 50.18 257 ASN A O 1
ATOM 933 N N . ASN A 1 258 ? 75.421 -0.669 34.631 1.00 55.77 258 ASN A N 1
ATOM 934 C CA . ASN A 1 258 ? 76.219 -1.871 34.389 1.00 57.53 258 ASN A CA 1
ATOM 935 C C . ASN A 1 258 ? 76.651 -1.998 32.933 1.00 58.39 258 ASN A C 1
ATOM 936 O O . ASN A 1 258 ? 76.817 -3.109 32.417 1.00 57.01 258 ASN A O 1
ATOM 941 N N . TYR A 1 259 ? 76.857 -0.862 32.269 1.00 56.67 259 TYR A N 1
ATOM 942 C CA . TYR A 1 259 ? 77.335 -0.841 30.889 1.00 54.61 259 TYR A CA 1
ATOM 943 C C . TYR A 1 259 ? 76.347 -1.535 29.955 1.00 53.75 259 TYR A C 1
ATOM 944 O O . TYR A 1 259 ? 76.730 -2.131 28.940 1.00 52.13 259 TYR A O 1
ATOM 953 N N . LEU A 1 260 ? 75.066 -1.447 30.321 1.00 57.05 260 LEU A N 1
ATOM 954 C CA . LEU A 1 260 ? 73.971 -1.894 29.472 1.00 50.17 260 LEU A CA 1
ATOM 955 C C . LEU A 1 260 ? 73.668 -0.826 28.429 1.00 49.53 260 LEU A C 1
ATOM 956 O O . LEU A 1 260 ? 73.353 0.315 28.798 1.00 51.29 260 LEU A O 1
ATOM 961 N N . PRO A 1 261 ? 73.734 -1.151 27.141 1.00 39.11 261 PRO A N 1
ATOM 962 C CA . PRO A 1 261 ? 73.657 -0.123 26.099 1.00 38.32 261 PRO A CA 1
ATOM 963 C C . PRO A 1 261 ? 72.353 0.645 26.135 1.00 43.56 261 PRO A C 1
ATOM 964 O O . PRO A 1 261 ? 71.355 0.212 26.714 1.00 51.96 261 PRO A O 1
ATOM 968 N N . TYR A 1 262 ? 72.367 1.804 25.520 1.00 42.48 262 TYR A N 1
ATOM 969 C CA . TYR A 1 262 ? 71.080 2.469 25.438 1.00 45.66 262 TYR A CA 1
ATOM 970 C C . TYR A 1 262 ? 70.234 1.827 24.336 1.00 47.51 262 TYR A C 1
ATOM 971 O O . TYR A 1 262 ? 70.774 1.333 23.340 1.00 46.70 262 TYR A O 1
ATOM 980 N N . PRO A 1 263 ? 68.910 1.793 24.495 1.00 43.91 263 PRO A N 1
ATOM 981 C CA . PRO A 1 263 ? 68.061 1.280 23.414 1.00 41.24 263 PRO A CA 1
ATOM 982 C C . PRO A 1 263 ? 68.222 2.135 22.164 1.00 47.20 263 PRO A C 1
ATOM 983 O O . PRO A 1 263 ? 68.492 3.341 22.237 1.00 45.39 263 PRO A O 1
ATOM 987 N N . ILE A 1 264 ? 68.036 1.498 21.005 1.00 50.59 264 ILE A N 1
ATOM 988 C CA . ILE A 1 264 ? 68.449 2.119 19.747 1.00 46.62 264 ILE A CA 1
ATOM 989 C C . ILE A 1 264 ? 67.749 3.458 19.534 1.00 41.70 264 ILE A C 1
ATOM 990 O O . ILE A 1 264 ? 68.363 4.415 19.059 1.00 49.94 264 ILE A O 1
ATOM 995 N N . HIS A 1 265 ? 66.486 3.578 19.929 1.00 45.00 265 HIS A N 1
ATOM 996 C CA . HIS A 1 265 ? 65.798 4.847 19.695 1.00 47.25 265 HIS A CA 1
ATOM 997 C C . HIS A 1 265 ? 66.351 5.967 20.558 1.00 43.50 265 HIS A C 1
ATOM 998 O O . HIS A 1 265 ? 66.140 7.143 20.239 1.00 39.25 265 HIS A O 1
ATOM 1005 N N . GLN A 1 266 ? 67.030 5.622 21.655 1.00 45.54 266 GLN A N 1
ATOM 1006 C CA . GLN A 1 266 ? 67.734 6.616 22.457 1.00 44.81 266 GLN A CA 1
ATOM 1007 C C . GLN A 1 266 ? 69.080 6.961 21.831 1.00 44.84 266 GLN A C 1
ATOM 1008 O O . GLN A 1 266 ? 69.459 8.141 21.780 1.00 43.80 266 GLN A O 1
ATOM 1014 N N . VAL A 1 267 ? 69.798 5.938 21.346 1.00 41.57 267 VAL A N 1
ATOM 1015 C CA . VAL A 1 267 ? 71.008 6.142 20.549 1.00 40.18 267 VAL A CA 1
ATOM 1016 C C . VAL A 1 267 ? 70.744 7.130 19.414 1.00 46.68 267 VAL A C 1
ATOM 1017 O O . VAL A 1 267 ? 71.609 7.949 19.064 1.00 44.45 267 VAL A O 1
ATOM 1021 N N . ARG A 1 268 ? 69.530 7.096 18.847 1.00 45.09 268 ARG A N 1
ATOM 1022 C CA . ARG A 1 268 ? 69.208 7.961 17.717 1.00 44.47 268 ARG A CA 1
ATOM 1023 C C . ARG A 1 268 ? 69.121 9.429 18.144 1.00 42.64 268 ARG A C 1
ATOM 1024 O O . ARG A 1 268 ? 69.778 10.294 17.551 1.00 42.65 268 ARG A O 1
ATOM 1032 N N . HIS A 1 269 ? 68.330 9.738 19.179 1.00 41.47 269 HIS A N 1
ATOM 1033 C CA . HIS A 1 269 ? 68.225 11.136 19.608 1.00 44.33 269 HIS A CA 1
ATOM 1034 C C . HIS A 1 269 ? 69.546 11.644 20.191 1.00 45.50 269 HIS A C 1
ATOM 1035 O O . HIS A 1 269 ? 69.891 12.824 20.030 1.00 36.82 269 HIS A O 1
ATOM 1042 N N . MET A 1 270 ? 70.298 10.768 20.865 1.00 45.68 270 MET A N 1
ATOM 1043 C CA . MET A 1 270 ? 71.597 11.167 21.393 1.00 43.90 270 MET A CA 1
ATOM 1044 C C . MET A 1 270 ? 72.580 11.448 20.266 1.00 42.18 270 MET A C 1
ATOM 1045 O O . MET A 1 270 ? 73.247 12.489 20.258 1.00 42.30 270 MET A O 1
ATOM 1050 N N . ALA A 1 271 ? 72.666 10.537 19.291 1.00 43.49 271 ALA A N 1
ATOM 1051 C CA . ALA A 1 271 ? 73.560 10.746 18.152 1.00 42.24 271 ALA A CA 1
ATOM 1052 C C . ALA A 1 271 ? 73.202 12.014 17.390 1.00 42.88 271 ALA A C 1
ATOM 1053 O O . ALA A 1 271 ? 74.086 12.792 17.004 1.00 44.33 271 ALA A O 1
ATOM 1055 N N . PHE A 1 272 ? 71.908 12.236 17.162 1.00 41.79 272 PHE A N 1
ATOM 1056 C CA . PHE A 1 272 ? 71.475 13.428 16.451 1.00 39.66 272 PHE A CA 1
ATOM 1057 C C . PHE A 1 272 ? 71.918 14.691 17.184 1.00 41.95 272 PHE A C 1
ATOM 1058 O O . PHE A 1 272 ? 72.531 15.587 16.592 1.00 42.51 272 PHE A O 1
ATOM 1066 N N . GLN A 1 273 ? 71.628 14.774 18.483 1.00 39.44 273 GLN A N 1
ATOM 1067 C CA . GLN A 1 273 ? 72.032 15.952 19.236 1.00 39.12 273 GLN A CA 1
ATOM 1068 C C . GLN A 1 273 ? 73.541 16.128 19.215 1.00 43.91 273 GLN A C 1
ATOM 1069 O O . GLN A 1 273 ? 74.045 17.260 19.136 1.00 42.42 273 GLN A O 1
ATOM 1075 N N . LEU A 1 274 ? 74.276 15.017 19.313 1.00 40.23 274 LEU A N 1
ATOM 1076 C CA . LEU A 1 274 ? 75.723 15.083 19.254 1.00 32.59 274 LEU A CA 1
ATOM 1077 C C . LEU A 1 274 ? 76.173 15.733 17.952 1.00 43.21 274 LEU A C 1
ATOM 1078 O O . LEU A 1 274 ? 76.901 16.738 17.968 1.00 44.29 274 LEU A O 1
ATOM 1083 N N . CYS A 1 275 ? 75.710 15.202 16.808 1.00 40.65 275 CYS A N 1
ATOM 1084 C CA . CYS A 1 275 ? 76.077 15.787 15.519 1.00 36.20 275 CYS A CA 1
ATOM 1085 C C . CYS A 1 275 ? 75.608 17.231 15.422 1.00 43.03 275 CYS A C 1
ATOM 1086 O O . CYS A 1 275 ? 76.379 18.126 15.053 1.00 46.35 275 CYS A O 1
ATOM 1089 N N . GLN A 1 276 ? 74.346 17.478 15.772 1.00 43.04 276 GLN A N 1
ATOM 1090 C CA . GLN A 1 276 ? 73.806 18.833 15.769 1.00 44.50 276 GLN A CA 1
ATOM 1091 C C . GLN A 1 276 ? 74.738 19.822 16.475 1.00 42.26 276 GLN A C 1
ATOM 1092 O O . GLN A 1 276 ? 75.058 20.887 15.938 1.00 41.66 276 GLN A O 1
ATOM 1098 N N . ALA A 1 277 ? 75.212 19.473 17.671 1.00 42.15 277 ALA A N 1
ATOM 1099 C CA . ALA A 1 277 ? 75.987 20.438 18.445 1.00 42.00 277 ALA A CA 1
ATOM 1100 C C . ALA A 1 277 ? 77.404 20.567 17.921 1.00 43.81 277 ALA A C 1
ATOM 1101 O O . ALA A 1 277 ? 77.967 21.670 17.920 1.00 40.79 277 ALA A O 1
ATOM 1103 N N . VAL A 1 278 ? 78.007 19.450 17.497 1.00 43.97 278 VAL A N 1
ATOM 1104 C CA . VAL A 1 278 ? 79.363 19.528 16.955 1.00 44.70 278 VAL A CA 1
ATOM 1105 C C . VAL A 1 278 ? 79.345 20.163 15.564 1.00 43.63 278 VAL A C 1
ATOM 1106 O O . VAL A 1 278 ? 80.314 20.826 15.174 1.00 44.62 278 VAL A O 1
ATOM 1110 N N . LYS A 1 279 ? 78.237 20.039 14.816 1.00 41.64 279 LYS A N 1
ATOM 1111 C CA . LYS A 1 279 ? 78.139 20.792 13.569 1.00 40.38 279 LYS A CA 1
ATOM 1112 C C . LYS A 1 279 ? 78.098 22.290 13.830 1.00 41.67 279 LYS A C 1
ATOM 1113 O O . LYS A 1 279 ? 78.664 23.068 13.063 1.00 43.53 279 LYS A O 1
ATOM 1119 N N . PHE A 1 280 ? 77.421 22.718 14.899 1.00 40.31 280 PHE A N 1
ATOM 1120 C CA . PHE A 1 280 ? 77.389 24.141 15.206 1.00 38.63 280 PHE A CA 1
ATOM 1121 C C . PHE A 1 280 ? 78.787 24.672 15.466 1.00 48.29 280 PHE A C 1
ATOM 1122 O O . PHE A 1 280 ? 79.078 25.841 15.169 1.00 50.67 280 PHE A O 1
ATOM 1130 N N . LEU A 1 281 ? 79.668 23.831 16.022 1.00 50.19 281 LEU A N 1
ATOM 1131 C CA . LEU A 1 281 ? 81.057 24.240 16.200 1.00 41.92 281 LEU A CA 1
ATOM 1132 C C . LEU A 1 281 ? 81.770 24.327 14.851 1.00 44.02 281 LEU A C 1
ATOM 1133 O O . LEU A 1 281 ? 82.380 25.354 14.535 1.00 45.85 281 LEU A O 1
ATOM 1138 N N . HIS A 1 282 ? 81.653 23.286 14.014 1.00 43.22 282 HIS A N 1
ATOM 1139 C CA . HIS A 1 282 ? 82.313 23.301 12.704 1.00 43.44 282 HIS A CA 1
ATOM 1140 C C . HIS A 1 282 ? 81.886 24.498 11.865 1.00 47.10 282 HIS A C 1
ATOM 1141 O O . HIS A 1 282 ? 82.722 25.133 11.213 1.00 49.33 282 HIS A O 1
ATOM 1148 N N . ASP A 1 283 ? 80.592 24.831 11.877 1.00 51.68 283 ASP A N 1
ATOM 1149 C CA . ASP A 1 283 ? 80.101 26.026 11.190 1.00 49.18 283 ASP A CA 1
ATOM 1150 C C . ASP A 1 283 ? 80.606 27.316 11.820 1.00 46.58 283 ASP A C 1
ATOM 1151 O O . ASP A 1 283 ? 80.337 28.399 11.293 1.00 47.76 283 ASP A O 1
ATOM 1156 N N . ASN A 1 284 ? 81.326 27.249 12.930 1.00 50.54 284 ASN A N 1
ATOM 1157 C CA . ASN A 1 284 ? 81.960 28.438 13.488 1.00 55.00 284 ASN A CA 1
ATOM 1158 C C . ASN A 1 284 ? 83.470 28.260 13.611 1.00 51.80 284 ASN A C 1
ATOM 1159 O O . ASN A 1 284 ? 84.114 28.888 14.455 1.00 47.86 284 ASN A O 1
ATOM 1164 N N . LYS A 1 285 ? 84.038 27.404 12.758 1.00 48.94 285 LYS A N 1
ATOM 1165 C CA . LYS A 1 285 ? 85.480 27.271 12.636 1.00 51.30 285 LYS A CA 1
ATOM 1166 C C . LYS A 1 285 ? 86.098 26.820 13.954 1.00 52.04 285 LYS A C 1
ATOM 1167 O O . LYS A 1 285 ? 87.052 27.429 14.451 1.00 49.07 285 LYS A O 1
ATOM 1173 N N . LEU A 1 286 ? 85.538 25.750 14.528 1.00 49.62 286 LEU A N 1
ATOM 1174 C CA . LEU A 1 286 ? 86.075 25.146 15.741 1.00 43.55 286 LEU A CA 1
ATOM 1175 C C . LEU A 1 286 ? 86.211 23.646 15.566 1.00 44.14 286 LEU A C 1
ATOM 1176 O O . LEU A 1 286 ? 85.603 23.032 14.683 1.00 45.35 286 LEU A O 1
ATOM 1181 N N . THR A 1 287 ? 87.041 23.062 16.422 1.00 47.81 287 THR A N 1
ATOM 1182 C CA . THR A 1 287 ? 87.085 21.614 16.601 1.00 46.16 287 THR A CA 1
ATOM 1183 C C . THR A 1 287 ? 87.126 21.378 18.098 1.00 44.98 287 THR A C 1
ATOM 1184 O O . THR A 1 287 ? 88.077 21.803 18.753 1.00 47.17 287 THR A O 1
ATOM 1188 N N . HIS A 1 288 ? 86.066 20.793 18.653 1.00 47.41 288 HIS A N 1
ATOM 1189 C CA . HIS A 1 288 ? 86.107 20.359 20.044 1.00 46.36 288 HIS A CA 1
ATOM 1190 C C . HIS A 1 288 ? 87.002 19.162 20.076 1.00 46.41 288 HIS A C 1
ATOM 1191 O O . HIS A 1 288 ? 86.627 18.102 19.574 1.00 55.36 288 HIS A O 1
ATOM 1198 N N . THR A 1 289 ? 88.182 19.305 20.617 1.00 41.07 289 THR A N 1
ATOM 1199 C CA . THR A 1 289 ? 89.178 18.355 20.171 1.00 44.57 289 THR A CA 1
ATOM 1200 C C . THR A 1 289 ? 89.095 17.022 20.914 1.00 45.78 289 THR A C 1
ATOM 1201 O O . THR A 1 289 ? 89.803 16.076 20.546 1.00 39.87 289 THR A O 1
ATOM 1205 N N . ASP A 1 290 ? 88.152 16.902 21.859 1.00 45.36 290 ASP A N 1
ATOM 1206 C CA . ASP A 1 290 ? 88.192 15.936 22.946 1.00 41.32 290 ASP A CA 1
ATOM 1207 C C . ASP A 1 290 ? 86.789 15.397 23.236 1.00 43.10 290 ASP A C 1
ATOM 1208 O O . ASP A 1 290 ? 86.238 15.566 24.322 1.00 45.97 290 ASP A O 1
ATOM 1213 N N . LEU A 1 291 ? 86.193 14.712 22.266 1.00 40.17 291 LEU A N 1
ATOM 1214 C CA . LEU A 1 291 ? 84.836 14.198 22.428 1.00 39.31 291 LEU A CA 1
ATOM 1215 C C . LEU A 1 291 ? 84.854 12.819 23.074 1.00 43.16 291 LEU A C 1
ATOM 1216 O O . LEU A 1 291 ? 85.527 11.904 22.584 1.00 51.94 291 LEU A O 1
ATOM 1221 N N . LYS A 1 292 ? 84.101 12.664 24.156 1.00 41.33 292 LYS A N 1
ATOM 1222 C CA . LYS A 1 292 ? 83.930 11.377 24.809 1.00 36.88 292 LYS A CA 1
ATOM 1223 C C . LYS A 1 292 ? 82.600 11.384 25.539 1.00 38.44 292 LYS A C 1
ATOM 1224 O O . LYS A 1 292 ? 82.076 12.458 25.872 1.00 40.63 292 LYS A O 1
ATOM 1230 N N . PRO A 1 293 ? 82.027 10.214 25.836 1.00 40.37 293 PRO A N 1
ATOM 1231 C CA . PRO A 1 293 ? 80.766 10.213 26.591 1.00 40.03 293 PRO A CA 1
ATOM 1232 C C . PRO A 1 293 ? 80.874 10.978 27.893 1.00 39.60 293 PRO A C 1
ATOM 1233 O O . PRO A 1 293 ? 79.858 11.463 28.397 1.00 39.34 293 PRO A O 1
ATOM 1237 N N . GLU A 1 294 ? 82.086 11.119 28.429 1.00 38.35 294 GLU A N 1
ATOM 1238 C CA . GLU A 1 294 ? 82.301 11.877 29.649 1.00 36.38 294 GLU A CA 1
ATOM 1239 C C . GLU A 1 294 ? 81.910 13.338 29.488 1.00 40.73 294 GLU A C 1
ATOM 1240 O O . GLU A 1 294 ? 81.543 13.993 30.474 1.00 37.16 294 GLU A O 1
ATOM 1246 N N . ASN A 1 295 ? 81.990 13.870 28.264 1.00 41.91 295 ASN A N 1
ATOM 1247 C CA . ASN A 1 295 ? 81.765 15.287 27.995 1.00 42.20 295 ASN A CA 1
ATOM 1248 C C . ASN A 1 295 ? 80.388 15.572 27.395 1.00 43.37 295 ASN A C 1
ATOM 1249 O O . ASN A 1 295 ? 80.141 16.688 26.917 1.00 43.79 295 ASN A O 1
ATOM 1254 N N . ILE A 1 296 ? 79.496 14.593 27.402 1.00 37.51 296 ILE A N 1
ATOM 1255 C CA . ILE A 1 296 ? 78.139 14.746 26.914 1.00 38.29 296 ILE A CA 1
ATOM 1256 C C . ILE A 1 296 ? 77.230 14.552 28.120 1.00 39.37 296 ILE A C 1
ATOM 1257 O O . ILE A 1 296 ? 77.117 13.441 28.651 1.00 41.50 296 ILE A O 1
ATOM 1262 N N . LEU A 1 297 ? 76.628 15.635 28.596 1.00 40.00 297 LEU A N 1
ATOM 1263 C CA . LEU A 1 297 ? 75.819 15.587 29.803 1.00 39.83 297 LEU A CA 1
ATOM 1264 C C . LEU A 1 297 ? 74.346 15.514 29.422 1.00 43.71 297 LEU A C 1
ATOM 1265 O O . LEU A 1 297 ? 73.885 16.234 28.528 1.00 40.56 297 LEU A O 1
ATOM 1270 N N . PHE A 1 298 ? 73.627 14.610 30.077 1.00 41.28 298 PHE A N 1
ATOM 1271 C CA . PHE A 1 298 ? 72.184 14.662 30.072 1.00 34.90 298 PHE A CA 1
ATOM 1272 C C . PHE A 1 298 ? 71.742 15.964 30.712 1.00 38.09 298 PHE A C 1
ATOM 1273 O O . PHE A 1 298 ? 72.258 16.349 31.760 1.00 40.28 298 PHE A O 1
ATOM 1281 N N . VAL A 1 299 ? 70.810 16.670 30.061 1.00 42.99 299 VAL A N 1
ATOM 1282 C CA . VAL A 1 299 ? 70.224 17.850 30.690 1.00 37.89 299 VAL A CA 1
ATOM 1283 C C . VAL A 1 299 ? 69.650 17.450 32.040 1.00 38.51 299 VAL A C 1
ATOM 1284 O O . VAL A 1 299 ? 69.718 18.197 33.024 1.00 37.29 299 VAL A O 1
ATOM 1288 N N . ASN A 1 300 ? 69.116 16.234 32.106 1.00 39.98 300 ASN A N 1
ATOM 1289 C CA . ASN A 1 300 ? 68.511 15.682 33.308 1.00 42.17 300 ASN A CA 1
ATOM 1290 C C . ASN A 1 300 ? 68.620 14.173 33.178 1.00 41.93 300 ASN A C 1
ATOM 1291 O O . ASN A 1 300 ? 68.135 13.615 32.192 1.00 41.33 300 ASN A O 1
ATOM 1296 N N . SER A 1 301 ? 69.264 13.509 34.141 1.00 41.33 301 SER A N 1
ATOM 1297 C CA . SER A 1 301 ? 69.447 12.065 34.031 1.00 44.66 301 SER A CA 1
ATOM 1298 C C . SER A 1 301 ? 68.535 11.284 34.985 1.00 46.57 301 SER A C 1
ATOM 1299 O O . SER A 1 301 ? 68.811 10.118 35.294 1.00 44.75 301 SER A O 1
ATOM 1302 N N . ASP A 1 302 ? 67.436 11.895 35.426 1.00 48.85 302 ASP A N 1
ATOM 1303 C CA . ASP A 1 302 ? 66.361 11.126 36.031 1.00 50.94 302 ASP A CA 1
ATOM 1304 C C . ASP A 1 302 ? 65.946 9.994 35.105 1.00 50.70 302 ASP A C 1
ATOM 1305 O O . ASP A 1 302 ? 65.883 10.157 33.886 1.00 52.67 302 ASP A O 1
ATOM 1310 N N . TYR A 1 303 ? 65.659 8.844 35.690 1.00 51.71 303 TYR A N 1
ATOM 1311 C CA . TYR A 1 303 ? 65.418 7.633 34.928 1.00 54.29 303 TYR A CA 1
ATOM 1312 C C . TYR A 1 303 ? 64.196 6.941 35.512 1.00 56.32 303 TYR A C 1
ATOM 1313 O O . TYR A 1 303 ? 63.557 7.441 36.443 1.00 57.67 303 TYR A O 1
ATOM 1322 N N . GLU A 1 304 ? 63.876 5.775 34.967 1.00 54.55 304 GLU A N 1
ATOM 1323 C CA . GLU A 1 304 ? 62.846 4.924 35.534 1.00 53.88 304 GLU A CA 1
ATOM 1324 C C . GLU A 1 304 ? 63.351 3.499 35.618 1.00 55.19 304 GLU A C 1
ATOM 1325 O O . GLU A 1 304 ? 64.049 3.013 34.722 1.00 53.49 304 GLU A O 1
ATOM 1331 N N . LEU A 1 305 ? 63.005 2.842 36.707 1.00 57.53 305 LEU A N 1
ATOM 1332 C CA . LEU A 1 305 ? 63.333 1.443 36.880 1.00 55.69 305 LEU A CA 1
ATOM 1333 C C . LEU A 1 305 ? 62.165 0.605 36.397 1.00 48.75 305 LEU A C 1
ATOM 1334 O O . LEU A 1 305 ? 61.004 0.955 36.608 1.00 52.34 305 LEU A O 1
ATOM 1339 N N . THR A 1 306 ? 62.487 -0.470 35.702 1.00 54.50 306 THR A N 1
ATOM 1340 C CA . THR A 1 306 ? 61.513 -1.438 35.238 1.00 54.46 306 THR A CA 1
ATOM 1341 C C . THR A 1 306 ? 62.164 -2.806 35.339 1.00 61.09 306 THR A C 1
ATOM 1342 O O . THR A 1 306 ? 63.389 -2.939 35.219 1.00 60.36 306 THR A O 1
ATOM 1346 N N . TYR A 1 307 ? 61.353 -3.811 35.629 1.00 58.94 307 TYR A N 1
ATOM 1347 C CA . TYR A 1 307 ? 61.862 -5.166 35.676 1.00 60.80 307 TYR A CA 1
ATOM 1348 C C . TYR A 1 307 ? 61.609 -5.821 34.329 1.00 60.21 307 TYR A C 1
ATOM 1349 O O . TYR A 1 307 ? 60.498 -5.744 33.789 1.00 50.95 307 TYR A O 1
ATOM 1358 N N . ASN A 1 308 ? 62.657 -6.443 33.790 1.00 66.03 308 ASN A N 1
ATOM 1359 C CA . ASN A 1 308 ? 62.593 -7.177 32.532 1.00 69.37 308 ASN A CA 1
ATOM 1360 C C . ASN A 1 308 ? 62.126 -8.604 32.818 1.00 67.43 308 ASN A C 1
ATOM 1361 O O . ASN A 1 308 ? 62.879 -9.412 33.376 1.00 63.65 308 ASN A O 1
ATOM 1366 N N . LEU A 1 309 ? 60.877 -8.908 32.456 1.00 62.31 309 LEU A N 1
ATOM 1367 C CA . LEU A 1 309 ? 60.408 -10.281 32.570 1.00 64.34 309 LEU A CA 1
ATOM 1368 C C . LEU A 1 309 ? 61.304 -11.215 31.766 1.00 75.33 309 LEU A C 1
ATOM 1369 O O . LEU A 1 309 ? 61.850 -12.191 32.301 1.00 74.93 309 LEU A O 1
ATOM 1374 N N . GLU A 1 310 ? 61.485 -10.905 30.479 1.00 74.37 310 GLU A N 1
ATOM 1375 C CA . GLU A 1 310 ? 62.309 -11.720 29.595 1.00 73.90 310 GLU A CA 1
ATOM 1376 C C . GLU A 1 310 ? 63.670 -12.016 30.216 1.00 72.23 310 GLU A C 1
ATOM 1377 O O . GLU A 1 310 ? 64.016 -13.174 30.472 1.00 70.24 310 GLU A O 1
ATOM 1383 N N . LYS A 1 311 ? 64.442 -10.972 30.504 1.00 70.98 311 LYS A N 1
ATOM 1384 C CA . LYS A 1 311 ? 65.858 -11.125 30.799 1.00 71.13 311 LYS A CA 1
ATOM 1385 C C . LYS A 1 311 ? 66.178 -11.073 32.292 1.00 75.22 311 LYS A C 1
ATOM 1386 O O . LYS A 1 311 ? 67.360 -10.970 32.652 1.00 79.05 311 LYS A O 1
ATOM 1392 N N . LYS A 1 312 ? 65.156 -11.174 33.160 1.00 73.59 312 LYS A N 1
ATOM 1393 C CA . LYS A 1 312 ? 65.280 -11.202 34.622 1.00 73.69 312 LYS A CA 1
ATOM 1394 C C . LYS A 1 312 ? 66.348 -10.247 35.142 1.00 78.56 312 LYS A C 1
ATOM 1395 O O . LYS A 1 312 ? 67.407 -10.670 35.623 1.00 80.83 312 LYS A O 1
ATOM 1401 N N . ARG A 1 313 ? 66.048 -8.954 35.061 1.00 74.89 313 ARG A N 1
ATOM 1402 C CA . ARG A 1 313 ? 67.016 -7.880 35.199 1.00 69.58 313 ARG A CA 1
ATOM 1403 C C . ARG A 1 313 ? 66.252 -6.608 35.529 1.00 75.27 313 ARG A C 1
ATOM 1404 O O . ARG A 1 313 ? 65.125 -6.407 35.064 1.00 72.16 313 ARG A O 1
ATOM 1412 N N . ASP A 1 314 ? 66.867 -5.752 36.335 1.00 73.97 314 ASP A N 1
ATOM 1413 C CA . ASP A 1 314 ? 66.317 -4.434 36.615 1.00 72.31 314 ASP A CA 1
ATOM 1414 C C . ASP A 1 314 ? 66.984 -3.440 35.673 1.00 74.73 314 ASP A C 1
ATOM 1415 O O . ASP A 1 314 ? 68.210 -3.269 35.713 1.00 69.46 314 ASP A O 1
ATOM 1420 N N . GLU A 1 315 ? 66.175 -2.802 34.822 1.00 73.79 315 GLU A N 1
ATOM 1421 C CA . GLU A 1 315 ? 66.653 -1.920 33.764 1.00 60.68 315 GLU A CA 1
ATOM 1422 C C . GLU A 1 315 ? 66.303 -0.476 34.078 1.00 55.03 315 GLU A C 1
ATOM 1423 O O . GLU A 1 315 ? 65.152 -0.160 34.390 1.00 55.59 315 GLU A O 1
ATOM 1429 N N . ARG A 1 316 ? 67.295 0.394 33.991 1.00 56.71 316 ARG A N 1
ATOM 1430 C CA . ARG A 1 316 ? 67.073 1.826 34.091 1.00 53.69 316 ARG A CA 1
ATOM 1431 C C . ARG A 1 316 ? 66.859 2.407 32.700 1.00 50.09 316 ARG A C 1
ATOM 1432 O O . ARG A 1 316 ? 67.466 1.967 31.723 1.00 46.06 316 ARG A O 1
ATOM 1440 N N . SER A 1 317 ? 65.984 3.395 32.614 1.00 53.56 317 SER A N 1
ATOM 1441 C CA . SER A 1 317 ? 65.711 4.066 31.351 1.00 49.32 317 SER A CA 1
ATOM 1442 C C . SER A 1 317 ? 65.594 5.555 31.643 1.00 49.94 317 SER A C 1
ATOM 1443 O O . SER A 1 317 ? 64.651 5.981 32.320 1.00 50.70 317 SER A O 1
ATOM 1446 N N . VAL A 1 318 ? 66.566 6.338 31.166 1.00 45.65 318 VAL A N 1
ATOM 1447 C CA . VAL A 1 318 ? 66.542 7.771 31.426 1.00 46.79 318 VAL A CA 1
ATOM 1448 C C . VAL A 1 318 ? 65.275 8.360 30.807 1.00 42.32 318 VAL A C 1
ATOM 1449 O O . VAL A 1 318 ? 64.829 7.948 29.728 1.00 38.84 318 VAL A O 1
ATOM 1453 N N . LYS A 1 319 ? 64.663 9.304 31.519 1.00 43.41 319 LYS A N 1
ATOM 1454 C CA . LYS A 1 319 ? 63.348 9.788 31.121 1.00 42.10 319 LYS A CA 1
ATOM 1455 C C . LYS A 1 319 ? 63.432 10.638 29.863 1.00 39.70 319 LYS A C 1
ATOM 1456 O O . LYS A 1 319 ? 62.653 10.449 28.923 1.00 45.31 319 LYS A O 1
ATOM 1462 N N . SER A 1 320 ? 64.368 11.581 29.827 1.00 42.63 320 SER A N 1
ATOM 1463 C CA . SER A 1 320 ? 64.621 12.414 28.658 1.00 42.26 320 SER A CA 1
ATOM 1464 C C . SER A 1 320 ? 66.075 12.277 28.220 1.00 40.90 320 SER A C 1
ATOM 1465 O O . SER A 1 320 ? 66.976 12.166 29.058 1.00 37.38 320 SER A O 1
ATOM 1468 N N . THR A 1 321 ? 66.302 12.306 26.904 1.00 41.52 321 THR A N 1
ATOM 1469 C CA . THR A 1 321 ? 67.639 12.151 26.335 1.00 40.98 321 THR A CA 1
ATOM 1470 C C . THR A 1 321 ? 68.226 13.463 25.812 1.00 38.88 321 THR A C 1
ATOM 1471 O O . THR A 1 321 ? 69.139 13.444 24.985 1.00 39.54 321 THR A O 1
ATOM 1475 N N . ALA A 1 322 ? 67.740 14.603 26.265 1.00 35.98 322 ALA A N 1
ATOM 1476 C CA . ALA A 1 322 ? 68.395 15.827 25.859 1.00 36.68 322 ALA A CA 1
ATOM 1477 C C . ALA A 1 322 ? 69.796 15.837 26.455 1.00 37.31 322 ALA A C 1
ATOM 1478 O O . ALA A 1 322 ? 69.972 15.554 27.641 1.00 39.26 322 ALA A O 1
ATOM 1480 N N . VAL A 1 323 ? 70.796 16.115 25.626 1.00 37.70 323 VAL A N 1
ATOM 1481 C CA . VAL A 1 323 ? 72.173 16.220 26.083 1.00 40.25 323 VAL A CA 1
ATOM 1482 C C . VAL A 1 323 ? 72.690 17.645 25.875 1.00 40.56 323 VAL A C 1
ATOM 1483 O O . VAL A 1 323 ? 72.046 18.487 25.244 1.00 41.01 323 VAL A O 1
ATOM 1487 N N . ARG A 1 324 ? 73.849 17.920 26.476 1.00 40.28 324 ARG A N 1
ATOM 1488 C CA . ARG A 1 324 ? 74.719 19.028 26.103 1.00 41.74 324 ARG A CA 1
ATOM 1489 C C . ARG A 1 324 ? 76.135 18.493 25.941 1.00 38.21 324 ARG A C 1
ATOM 1490 O O . ARG A 1 324 ? 76.541 17.584 26.665 1.00 38.50 324 ARG A O 1
ATOM 1498 N N . VAL A 1 325 ? 76.875 19.048 24.965 1.00 40.57 325 VAL A N 1
ATOM 1499 C CA . VAL A 1 325 ? 78.331 18.877 24.878 1.00 42.99 325 VAL A CA 1
ATOM 1500 C C . VAL A 1 325 ? 79.020 19.862 25.816 1.00 38.07 325 VAL A C 1
ATOM 1501 O O . VAL A 1 325 ? 78.640 21.038 25.889 1.00 36.69 325 VAL A O 1
ATOM 1505 N N . VAL A 1 326 ? 80.040 19.398 26.539 1.00 37.60 326 VAL A N 1
ATOM 1506 C CA . VAL A 1 326 ? 80.768 20.244 27.479 1.00 45.02 326 VAL A CA 1
ATOM 1507 C C . VAL A 1 326 ? 82.279 20.098 27.270 1.00 40.33 326 VAL A C 1
ATOM 1508 O O . VAL A 1 326 ? 82.744 19.420 26.358 1.00 41.58 326 VAL A O 1
ATOM 1512 N N . ASP A 1 327 ? 83.039 20.778 28.130 1.00 42.56 327 ASP A N 1
ATOM 1513 C CA . ASP A 1 327 ? 84.508 20.702 28.214 1.00 50.11 327 ASP A CA 1
ATOM 1514 C C . ASP A 1 327 ? 85.188 21.241 26.952 1.00 45.57 327 ASP A C 1
ATOM 1515 O O . ASP A 1 327 ? 85.780 20.512 26.150 1.00 43.19 327 ASP A O 1
ATOM 1520 N N . PHE A 1 328 ? 85.152 22.563 26.846 1.00 46.57 328 PHE A N 1
ATOM 1521 C CA . PHE A 1 328 ? 85.758 23.270 25.730 1.00 49.07 328 PHE A CA 1
ATOM 1522 C C . PHE A 1 328 ? 87.198 23.683 26.009 1.00 50.95 328 PHE A C 1
ATOM 1523 O O . PHE A 1 328 ? 87.731 24.562 25.318 1.00 46.65 328 PHE A O 1
ATOM 1531 N N . GLY A 1 329 ? 87.839 23.040 26.996 1.00 52.20 329 GLY A N 1
ATOM 1532 C CA . GLY A 1 329 ? 89.199 23.367 27.372 1.00 48.62 329 GLY A CA 1
ATOM 1533 C C . GLY A 1 329 ? 90.216 23.030 26.311 1.00 48.91 329 GLY A C 1
ATOM 1534 O O . GLY A 1 329 ? 91.341 23.535 26.368 1.00 57.63 329 GLY A O 1
ATOM 1535 N N . SER A 1 330 ? 89.831 22.228 25.318 1.00 44.52 330 SER A N 1
ATOM 1536 C CA . SER A 1 330 ? 90.744 21.786 24.276 1.00 45.63 330 SER A CA 1
ATOM 1537 C C . SER A 1 330 ? 90.328 22.214 22.872 1.00 46.90 330 SER A C 1
ATOM 1538 O O . SER A 1 330 ? 90.984 21.824 21.893 1.00 41.92 330 SER A O 1
ATOM 1541 N N . ALA A 1 331 ? 89.250 22.975 22.734 1.00 49.89 331 ALA A N 1
ATOM 1542 C CA . ALA A 1 331 ? 88.777 23.309 21.401 1.00 49.60 331 ALA A CA 1
ATOM 1543 C C . ALA A 1 331 ? 89.665 24.385 20.774 1.00 45.74 331 ALA A C 1
ATOM 1544 O O . ALA A 1 331 ? 90.172 25.285 21.451 1.00 43.34 331 ALA A O 1
ATOM 1546 N N . THR A 1 332 ? 89.824 24.283 19.456 1.00 44.83 332 THR A N 1
ATOM 1547 C CA . THR A 1 332 ? 90.782 25.056 18.680 1.00 45.90 332 THR A CA 1
ATOM 1548 C C . THR A 1 332 ? 90.061 25.727 17.524 1.00 46.93 332 THR A C 1
ATOM 1549 O O . THR A 1 332 ? 89.475 25.032 16.685 1.00 47.30 332 THR A O 1
ATOM 1553 N N . PHE A 1 333 ? 90.140 27.058 17.443 1.00 44.08 333 PHE A N 1
ATOM 1554 C CA . PHE A 1 333 ? 89.714 27.726 16.219 1.00 47.48 333 PHE A CA 1
ATOM 1555 C C . PHE A 1 333 ? 90.591 27.269 15.050 1.00 54.43 333 PHE A C 1
ATOM 1556 O O . PHE A 1 333 ? 91.709 26.765 15.235 1.00 52.12 333 PHE A O 1
ATOM 1564 N N . ASP A 1 334 ? 90.067 27.437 13.825 1.00 50.47 334 ASP A N 1
ATOM 1565 C CA . ASP A 1 334 ? 90.812 26.998 12.646 1.00 48.29 334 ASP A CA 1
ATOM 1566 C C . ASP A 1 334 ? 92.125 27.754 12.481 1.00 54.32 334 ASP A C 1
ATOM 1567 O O . ASP A 1 334 ? 93.095 27.211 11.935 1.00 49.94 334 ASP A O 1
ATOM 1572 N N . HIS A 1 335 ? 92.188 28.988 12.974 1.00 59.03 335 HIS A N 1
ATOM 1573 C CA . HIS A 1 335 ? 93.286 29.893 12.681 1.00 54.75 335 HIS A CA 1
ATOM 1574 C C . HIS A 1 335 ? 94.370 29.915 13.747 1.00 52.68 335 HIS A C 1
ATOM 1575 O O . HIS A 1 335 ? 95.409 30.538 13.517 1.00 60.36 335 HIS A O 1
ATOM 1582 N N . GLU A 1 336 ? 94.159 29.287 14.901 1.00 50.54 336 GLU A N 1
ATOM 1583 C CA . GLU A 1 336 ? 95.153 29.280 15.968 1.00 55.15 336 GLU A CA 1
ATOM 1584 C C . GLU A 1 336 ? 96.001 27.985 15.939 1.00 49.51 336 GLU A C 1
ATOM 1585 O O . GLU A 1 336 ? 95.830 27.100 15.091 1.00 43.45 336 GLU A O 1
ATOM 1591 N N . HIS A 1 337 ? 96.941 27.885 16.881 1.00 45.19 337 HIS A N 1
ATOM 1592 C CA . HIS A 1 337 ? 97.906 26.789 16.875 1.00 48.22 337 HIS A CA 1
ATOM 1593 C C . HIS A 1 337 ? 97.248 25.440 17.180 1.00 49.50 337 HIS A C 1
ATOM 1594 O O . HIS A 1 337 ? 96.431 25.319 18.096 1.00 51.41 337 HIS A O 1
ATOM 1601 N N . HIS A 1 338 ? 97.629 24.411 16.427 1.00 46.71 338 HIS A N 1
ATOM 1602 C CA . HIS A 1 338 ? 97.099 23.064 16.635 1.00 47.22 338 HIS A CA 1
ATOM 1603 C C . HIS A 1 338 ? 98.099 22.218 17.414 1.00 50.02 338 HIS A C 1
ATOM 1604 O O . HIS A 1 338 ? 99.237 22.025 16.968 1.00 53.53 338 HIS A O 1
ATOM 1611 N N . SER A 1 339 ? 97.658 21.682 18.553 1.00 45.26 339 SER A N 1
ATOM 1612 C CA . SER A 1 339 ? 98.409 20.649 19.245 1.00 40.01 339 SER A CA 1
ATOM 1613 C C . SER A 1 339 ? 98.743 19.523 18.279 1.00 42.64 339 SER A C 1
ATOM 1614 O O . SER A 1 339 ? 98.100 19.371 17.240 1.00 44.98 339 SER A O 1
ATOM 1617 N N . THR A 1 340 ? 99.755 18.732 18.601 1.00 46.83 340 THR A N 1
ATOM 1618 C CA . THR A 1 340 ? 100.109 17.619 17.732 1.00 46.21 340 THR A CA 1
ATOM 1619 C C . THR A 1 340 ? 99.176 16.442 17.961 1.00 44.60 340 THR A C 1
ATOM 1620 O O . THR A 1 340 ? 98.635 15.862 17.007 1.00 41.67 340 THR A O 1
ATOM 1624 N N . ILE A 1 341 ? 99.018 16.059 19.224 1.00 41.38 341 ILE A N 1
ATOM 1625 C CA . ILE A 1 341 ? 98.179 14.946 19.629 1.00 41.38 341 ILE A CA 1
ATOM 1626 C C . ILE A 1 341 ? 97.003 15.521 20.397 1.00 44.29 341 ILE A C 1
ATOM 1627 O O . ILE A 1 341 ? 97.190 16.283 21.356 1.00 52.67 341 ILE A O 1
ATOM 1632 N N . VAL A 1 342 ? 95.794 15.171 19.968 1.00 38.68 342 VAL A N 1
ATOM 1633 C CA . VAL A 1 342 ? 94.569 15.664 20.576 1.00 44.54 342 VAL A CA 1
ATOM 1634 C C . VAL A 1 342 ? 93.648 14.478 20.804 1.00 42.68 342 VAL A C 1
ATOM 1635 O O . VAL A 1 342 ? 93.883 13.384 20.289 1.00 43.77 342 VAL A O 1
ATOM 1639 N N . SER A 1 343 ? 92.604 14.710 21.614 1.00 44.95 343 SER A N 1
ATOM 1640 C CA . SER A 1 343 ? 91.610 13.703 21.999 1.00 46.43 343 SER A CA 1
ATOM 1641 C C . SER A 1 343 ? 92.146 12.667 22.978 1.00 40.05 343 SER A C 1
ATOM 1642 O O . SER A 1 343 ? 93.300 12.714 23.388 1.00 37.13 343 SER A O 1
ATOM 1645 N N . THR A 1 344 ? 91.278 11.733 23.343 1.00 41.24 344 THR A N 1
ATOM 1646 C CA . THR A 1 344 ? 91.542 10.644 24.261 1.00 36.45 344 THR A CA 1
ATOM 1647 C C . THR A 1 344 ? 91.713 9.376 23.442 1.00 46.07 344 THR A C 1
ATOM 1648 O O . THR A 1 344 ? 90.855 9.057 22.609 1.00 43.49 344 THR A O 1
ATOM 1652 N N . ARG A 1 345 ? 92.819 8.668 23.681 1.00 44.95 345 ARG A N 1
ATOM 1653 C CA . ARG A 1 345 ? 93.298 7.582 22.836 1.00 45.89 345 ARG A CA 1
ATOM 1654 C C . ARG A 1 345 ? 92.182 6.770 22.175 1.00 52.43 345 ARG A C 1
ATOM 1655 O O . ARG A 1 345 ? 92.251 6.511 20.966 1.00 47.57 345 ARG A O 1
ATOM 1663 N N . HIS A 1 346 ? 91.143 6.391 22.946 1.00 52.15 346 HIS A N 1
ATOM 1664 C CA . HIS A 1 346 ? 90.091 5.514 22.423 1.00 44.60 346 HIS A CA 1
ATOM 1665 C C . HIS A 1 346 ? 89.281 6.183 21.330 1.00 44.50 346 HIS A C 1
ATOM 1666 O O . HIS A 1 346 ? 88.770 5.496 20.438 1.00 44.52 346 HIS A O 1
ATOM 1673 N N . TYR A 1 347 ? 89.118 7.509 21.410 1.00 43.77 347 TYR A N 1
ATOM 1674 C CA . TYR A 1 347 ? 88.337 8.301 20.465 1.00 42.41 347 TYR A CA 1
ATOM 1675 C C . TYR A 1 347 ? 89.217 9.075 19.498 1.00 47.86 347 TYR A C 1
ATOM 1676 O O . TYR A 1 347 ? 88.768 10.087 18.945 1.00 49.05 347 TYR A O 1
ATOM 1685 N N . ARG A 1 348 ? 90.469 8.640 19.296 1.00 49.43 348 ARG A N 1
ATOM 1686 C CA . ARG A 1 348 ? 91.438 9.421 18.535 1.00 46.11 348 ARG A CA 1
ATOM 1687 C C . ARG A 1 348 ? 91.467 8.980 17.078 1.00 41.65 348 ARG A C 1
ATOM 1688 O O . ARG A 1 348 ? 91.532 7.784 16.785 1.00 40.02 348 ARG A O 1
ATOM 1696 N N . ALA A 1 349 ? 91.429 9.959 16.173 1.00 44.11 349 ALA A N 1
ATOM 1697 C CA . ALA A 1 349 ? 91.369 9.685 14.747 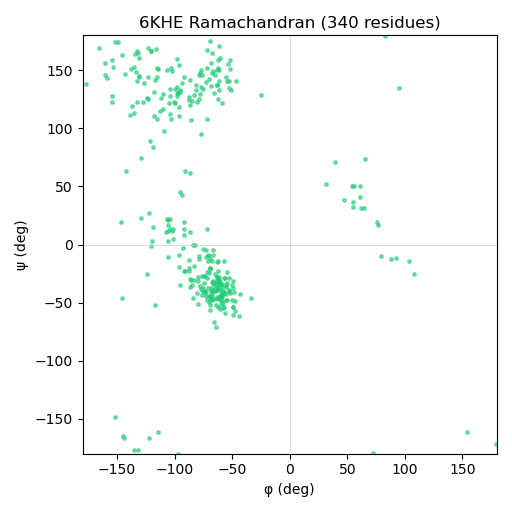1.00 42.39 349 ALA A CA 1
ATOM 1698 C C . ALA A 1 349 ? 92.734 9.268 14.212 1.00 44.96 349 ALA A C 1
ATOM 1699 O O . ALA A 1 349 ? 93.773 9.697 14.725 1.00 47.57 349 ALA A O 1
ATOM 1701 N N . PRO A 1 350 ? 92.757 8.434 13.176 1.00 46.57 350 PRO A N 1
ATOM 1702 C CA . PRO A 1 350 ? 94.051 7.956 12.641 1.00 44.06 350 PRO A CA 1
ATOM 1703 C C . PRO A 1 350 ? 94.940 9.054 12.092 1.00 41.94 350 PRO A C 1
ATOM 1704 O O . PRO A 1 350 ? 96.166 8.942 12.200 1.00 48.77 350 PRO A O 1
ATOM 1708 N N . GLU A 1 351 ? 94.378 10.116 11.518 1.00 41.22 351 GLU A N 1
ATOM 1709 C CA . GLU A 1 351 ? 95.211 11.217 11.031 1.00 45.85 351 GLU A CA 1
ATOM 1710 C C . GLU A 1 351 ? 95.999 11.848 12.162 1.00 43.21 351 GLU A C 1
ATOM 1711 O O . GLU A 1 351 ? 97.128 12.318 11.962 1.00 38.59 351 GLU A O 1
ATOM 1717 N N . VAL A 1 352 ? 95.392 11.904 13.347 1.00 41.08 352 VAL A N 1
ATOM 1718 C CA . VAL A 1 352 ? 96.085 12.421 14.513 1.00 40.54 352 VAL A CA 1
ATOM 1719 C C . VAL A 1 352 ? 97.219 11.482 14.897 1.00 41.50 352 VAL A C 1
ATOM 1720 O O . VAL A 1 352 ? 98.327 11.919 15.239 1.00 41.24 352 VAL A O 1
ATOM 1724 N N . ILE A 1 353 ? 96.971 10.177 14.793 1.00 41.71 353 ILE A N 1
ATOM 1725 C CA . ILE A 1 353 ? 97.953 9.178 15.181 1.00 39.49 353 ILE A CA 1
ATOM 1726 C C . ILE A 1 353 ? 99.147 9.210 14.240 1.00 43.16 353 ILE A C 1
ATOM 1727 O O . ILE A 1 353 ? 100.306 9.150 14.673 1.00 43.92 353 ILE A O 1
ATOM 1732 N N . LEU A 1 354 ? 98.883 9.298 12.939 1.00 43.95 354 LEU A N 1
ATOM 1733 C CA . LEU A 1 354 ? 99.908 9.322 11.908 1.00 41.62 354 LEU A CA 1
ATOM 1734 C C . LEU A 1 354 ? 100.445 10.720 11.630 1.00 41.08 354 LEU A C 1
ATOM 1735 O O . LEU A 1 354 ? 101.150 10.902 10.630 1.00 42.36 354 LEU A O 1
ATOM 1740 N N . GLU A 1 355 ? 100.115 11.705 12.477 1.00 41.32 355 GLU A N 1
ATOM 1741 C CA . GLU A 1 355 ? 100.644 13.068 12.370 1.00 44.91 355 GLU A CA 1
ATOM 1742 C C . GLU A 1 355 ? 100.399 13.672 10.984 1.00 49.62 355 GLU A C 1
ATOM 1743 O O . GLU A 1 355 ? 101.210 14.464 10.491 1.00 54.80 355 GLU A O 1
ATOM 1749 N N . LEU A 1 356 ? 99.283 13.304 10.338 1.00 45.65 356 LEU A N 1
ATOM 1750 C CA . LEU A 1 356 ? 98.979 13.782 8.989 1.00 41.83 356 LEU A CA 1
ATOM 1751 C C . LEU A 1 356 ? 98.314 15.144 8.973 1.00 41.52 356 LEU A C 1
ATOM 1752 O O . LEU A 1 356 ? 98.039 15.662 7.889 1.00 44.58 356 LEU A O 1
ATOM 1757 N N . GLY A 1 357 ? 98.064 15.743 10.130 1.00 42.43 357 GLY A N 1
ATOM 1758 C CA . GLY A 1 357 ? 97.334 16.992 10.164 1.00 44.40 357 GLY A CA 1
ATOM 1759 C C . GLY A 1 357 ? 95.863 16.746 10.401 1.00 45.85 357 GLY A C 1
ATOM 1760 O O . GLY A 1 357 ? 95.266 15.859 9.781 1.00 48.35 357 GLY A O 1
ATOM 1761 N N . TRP A 1 358 ? 95.267 17.523 11.297 1.00 43.83 358 TRP A N 1
ATOM 1762 C CA . TRP A 1 358 ? 93.888 17.308 11.682 1.00 42.01 358 TRP A CA 1
ATOM 1763 C C . TRP A 1 358 ? 93.137 18.634 11.725 1.00 44.44 358 TRP A C 1
ATOM 1764 O O . TRP A 1 358 ? 93.725 19.701 11.934 1.00 43.60 358 TRP A O 1
ATOM 1775 N N . SER A 1 359 ? 91.829 18.549 11.499 1.00 47.49 359 SER A N 1
ATOM 1776 C CA . SER A 1 359 ? 90.894 19.637 11.800 1.00 46.07 359 SER A CA 1
ATOM 1777 C C . SER A 1 359 ? 89.539 18.993 12.095 1.00 42.95 359 SER A C 1
ATOM 1778 O O . SER A 1 359 ? 89.491 17.862 12.591 1.00 45.10 359 SER A O 1
ATOM 1781 N N . GLN A 1 360 ? 88.450 19.692 11.759 1.00 41.82 360 GLN A N 1
ATOM 1782 C CA . GLN A 1 360 ? 87.107 19.198 12.068 1.00 41.98 360 GLN A CA 1
ATOM 1783 C C . GLN A 1 360 ? 86.888 17.710 11.803 1.00 44.43 360 GLN A C 1
ATOM 1784 O O . GLN A 1 360 ? 86.270 17.051 12.661 1.00 43.52 360 GLN A O 1
ATOM 1790 N N . PRO A 1 361 ? 87.349 17.115 10.693 1.00 41.39 361 PRO A N 1
ATOM 1791 C CA . PRO A 1 361 ? 86.978 15.712 10.456 1.00 38.16 361 PRO A CA 1
ATOM 1792 C C . PRO A 1 361 ? 87.285 14.815 11.624 1.00 39.33 361 PRO A C 1
ATOM 1793 O O . PRO A 1 361 ? 86.563 13.838 11.833 1.00 46.26 361 PRO A O 1
ATOM 1797 N N . CYS A 1 362 ? 88.298 15.137 12.430 1.00 40.96 362 CYS A N 1
ATOM 1798 C CA . CYS A 1 362 ? 88.674 14.239 13.520 1.00 43.35 362 CYS A CA 1
ATOM 1799 C C . CYS A 1 362 ? 87.618 14.191 14.631 1.00 43.86 362 CYS A C 1
ATOM 1800 O O . CYS A 1 362 ? 87.572 13.202 15.379 1.00 39.31 362 CYS A O 1
ATOM 1803 N N . ASP A 1 363 ? 86.755 15.214 14.738 1.00 42.03 363 ASP A N 1
ATOM 1804 C CA . ASP A 1 363 ? 85.619 15.123 15.653 1.00 39.93 363 ASP A CA 1
ATOM 1805 C C . ASP A 1 363 ? 84.635 14.052 15.210 1.00 43.05 363 ASP A C 1
ATOM 1806 O O . ASP A 1 363 ? 84.096 13.307 16.040 1.00 40.44 363 ASP A O 1
ATOM 1811 N N . VAL A 1 364 ? 84.387 13.957 13.899 1.00 44.37 364 VAL A N 1
ATOM 1812 C CA . VAL A 1 364 ? 83.443 12.967 13.398 1.00 41.58 364 VAL A CA 1
ATOM 1813 C C . VAL A 1 364 ? 83.893 11.568 13.789 1.00 38.01 364 VAL A C 1
ATOM 1814 O O . VAL A 1 364 ? 83.090 10.765 14.273 1.00 37.07 364 VAL A O 1
ATOM 1818 N N . TRP A 1 365 ? 85.188 11.274 13.636 1.00 40.08 365 TRP A N 1
ATOM 1819 C CA . TRP A 1 365 ? 85.747 10.013 14.127 1.00 40.52 365 TRP A CA 1
ATOM 1820 C C . TRP A 1 365 ? 85.345 9.764 15.576 1.00 42.02 365 TRP A C 1
ATOM 1821 O O . TRP A 1 365 ? 84.803 8.702 15.915 1.00 38.10 365 TRP A O 1
ATOM 1832 N N . SER A 1 366 ? 85.622 10.738 16.451 1.00 37.22 366 SER A N 1
ATOM 1833 C CA . SER A 1 366 ? 85.196 10.613 17.836 1.00 33.55 366 SER A CA 1
ATOM 1834 C C . SER A 1 366 ? 83.730 10.229 17.907 1.00 38.88 366 SER A C 1
ATOM 1835 O O . SER A 1 366 ? 83.371 9.217 18.516 1.00 40.17 366 SER A O 1
ATOM 1838 N N . ILE A 1 367 ? 82.874 11.007 17.231 1.00 42.33 367 ILE A N 1
ATOM 1839 C CA . ILE A 1 367 ? 81.430 10.816 17.321 1.00 33.60 367 ILE A CA 1
ATOM 1840 C C . ILE A 1 367 ? 81.050 9.412 16.890 1.00 38.30 367 ILE A C 1
ATOM 1841 O O . ILE A 1 367 ? 80.205 8.765 17.516 1.00 42.05 367 ILE A O 1
ATOM 1846 N N . GLY A 1 368 ? 81.698 8.899 15.844 1.00 39.03 368 GLY A N 1
ATOM 1847 C CA . GLY A 1 368 ? 81.450 7.527 15.440 1.00 36.26 368 GLY A CA 1
ATOM 1848 C C . GLY A 1 368 ? 81.804 6.534 16.521 1.00 34.17 368 GLY A C 1
ATOM 1849 O O . GLY A 1 368 ? 81.171 5.485 16.646 1.00 35.17 368 GLY A O 1
ATOM 1850 N N . CYS A 1 369 ? 82.801 6.851 17.329 1.00 37.15 369 CYS A N 1
ATOM 1851 C CA . CYS A 1 369 ? 83.194 5.921 18.378 1.00 37.87 369 CYS A CA 1
ATOM 1852 C C . CYS A 1 369 ? 82.205 5.964 19.526 1.00 36.68 369 CYS A C 1
ATOM 1853 O O . CYS A 1 369 ? 81.811 4.918 20.049 1.00 41.68 369 CYS A O 1
ATOM 1856 N N . ILE A 1 370 ? 81.795 7.168 19.919 1.00 35.26 370 ILE A N 1
ATOM 1857 C CA . ILE A 1 370 ? 80.808 7.316 20.978 1.00 38.76 370 ILE A CA 1
ATOM 1858 C C . ILE A 1 370 ? 79.503 6.617 20.608 1.00 39.26 370 ILE A C 1
ATOM 1859 O O . ILE A 1 370 ? 78.892 5.940 21.443 1.00 41.89 370 ILE A O 1
ATOM 1864 N N . ILE A 1 371 ? 79.060 6.757 19.356 1.00 37.28 371 ILE A N 1
ATOM 1865 C CA . ILE A 1 371 ? 77.820 6.102 18.928 1.00 38.29 371 ILE A CA 1
ATOM 1866 C C . ILE A 1 371 ? 77.914 4.587 19.125 1.00 40.91 371 ILE A C 1
ATOM 1867 O O . ILE A 1 371 ? 77.022 3.964 19.721 1.00 43.29 371 ILE A O 1
ATOM 1872 N N . PHE A 1 372 ? 78.992 3.973 18.628 1.00 36.50 372 PHE A N 1
ATOM 1873 C CA . PHE A 1 372 ? 79.221 2.548 18.863 1.00 36.93 372 PHE A CA 1
ATOM 1874 C C . PHE A 1 372 ? 79.087 2.210 20.350 1.00 43.28 372 PHE A C 1
ATOM 1875 O O . PHE A 1 372 ? 78.381 1.263 20.724 1.00 42.62 372 PHE A O 1
ATOM 1883 N N . GLU A 1 373 ? 79.738 2.999 21.217 1.00 39.38 373 GLU A N 1
ATOM 1884 C CA . GLU A 1 373 ? 79.702 2.720 22.651 1.00 42.13 373 GLU A CA 1
ATOM 1885 C C . GLU A 1 373 ? 78.286 2.832 23.216 1.00 43.73 373 GLU A C 1
ATOM 1886 O O . GLU A 1 373 ? 77.844 1.978 23.996 1.00 41.31 373 GLU A O 1
ATOM 1892 N N . TYR A 1 374 ? 77.568 3.889 22.841 1.00 43.32 374 TYR A N 1
ATOM 1893 C CA . TYR A 1 374 ? 76.155 4.010 23.183 1.00 42.65 374 TYR A CA 1
ATOM 1894 C C . TYR A 1 374 ? 75.374 2.741 22.850 1.00 44.74 374 TYR A C 1
ATOM 1895 O O . TYR A 1 374 ? 74.470 2.338 23.592 1.00 41.84 374 TYR A O 1
ATOM 1904 N N . TYR A 1 375 ? 75.717 2.097 21.742 1.00 44.30 375 TYR A N 1
ATOM 1905 C CA . TYR A 1 375 ? 74.939 0.985 21.233 1.00 42.83 375 TYR A CA 1
ATOM 1906 C C . TYR A 1 375 ? 75.346 -0.367 21.809 1.00 47.15 375 TYR A C 1
ATOM 1907 O O . TYR A 1 375 ? 74.548 -1.308 21.751 1.00 53.34 375 TYR A O 1
ATOM 1916 N N . VAL A 1 376 ? 76.549 -0.510 22.364 1.00 49.26 376 VAL A N 1
ATOM 1917 C CA . VAL A 1 376 ? 76.921 -1.785 22.976 1.00 47.60 376 VAL A CA 1
ATOM 1918 C C . VAL A 1 376 ? 77.354 -1.654 24.423 1.00 46.90 376 VAL A C 1
ATOM 1919 O O . VAL A 1 376 ? 77.249 -2.634 25.175 1.00 48.27 376 VAL A O 1
ATOM 1923 N N . GLY A 1 377 ? 77.846 -0.499 24.870 1.00 48.27 377 GLY A N 1
ATOM 1924 C CA . GLY A 1 377 ? 78.261 -0.295 26.242 1.00 49.91 377 GLY A CA 1
ATOM 1925 C C . GLY A 1 377 ? 79.766 -0.201 26.445 1.00 51.60 377 GLY A C 1
ATOM 1926 O O . GLY A 1 377 ? 80.210 0.417 27.428 1.00 56.27 377 GLY A O 1
ATOM 1927 N N . PHE A 1 378 ? 80.565 -0.785 25.557 1.00 50.17 378 PHE A N 1
ATOM 1928 C CA . PHE A 1 378 ? 82.010 -0.776 25.717 1.00 50.65 378 PHE A CA 1
ATOM 1929 C C . PHE A 1 378 ? 82.658 0.010 24.588 1.00 50.15 378 PHE A C 1
ATOM 1930 O O . PHE A 1 378 ? 82.109 0.107 23.487 1.00 46.01 378 PHE A O 1
ATOM 1938 N N . THR A 1 379 ? 83.827 0.583 24.882 1.00 50.61 379 THR A N 1
ATOM 1939 C CA . THR A 1 379 ? 84.529 1.390 23.897 1.00 53.10 379 THR A CA 1
ATOM 1940 C C . THR A 1 379 ? 84.995 0.516 22.735 1.00 49.77 379 THR A C 1
ATOM 1941 O O . THR A 1 379 ? 85.289 -0.670 22.895 1.00 53.16 379 THR A O 1
ATOM 1945 N N . LEU A 1 380 ? 85.051 1.109 21.547 1.00 44.14 380 LEU A N 1
ATOM 1946 C CA . LEU A 1 380 ? 85.371 0.318 20.369 1.00 43.37 380 LEU A CA 1
ATOM 1947 C C . LEU A 1 380 ? 86.851 -0.060 20.360 1.00 51.80 380 LEU A C 1
ATOM 1948 O O . LEU A 1 380 ? 87.208 -1.221 20.097 1.00 52.18 380 LEU A O 1
ATOM 1953 N N . PHE A 1 381 ? 87.724 0.902 20.672 1.00 49.07 381 PHE A N 1
ATOM 1954 C CA . PHE A 1 381 ? 89.168 0.685 20.719 1.00 45.44 381 PHE A CA 1
ATOM 1955 C C . PHE A 1 381 ? 89.617 0.753 22.167 1.00 50.25 381 PHE A C 1
ATOM 1956 O O . PHE A 1 381 ? 89.476 1.794 22.816 1.00 54.45 381 PHE A O 1
ATOM 1964 N N . GLN A 1 382 ? 90.140 -0.359 22.670 1.00 51.85 382 GLN A N 1
ATOM 1965 C CA . GLN A 1 382 ? 90.552 -0.508 24.062 1.00 52.76 382 GLN A CA 1
ATOM 1966 C C . GLN A 1 382 ? 92.052 -0.811 24.073 1.00 54.43 382 GLN A C 1
ATOM 1967 O O . GLN A 1 382 ? 92.474 -1.972 24.125 1.00 57.08 382 GLN A O 1
ATOM 1973 N N . THR A 1 383 ? 92.860 0.252 24.013 1.00 51.29 383 THR A N 1
ATOM 1974 C CA . THR A 1 383 ? 94.310 0.157 23.872 1.00 48.31 383 THR A CA 1
ATOM 1975 C C . THR A 1 383 ? 94.943 1.368 24.518 1.00 56.77 383 THR A C 1
ATOM 1976 O O . THR A 1 383 ? 94.254 2.294 24.958 1.00 65.44 383 THR A O 1
ATOM 1980 N N . HIS A 1 384 ? 96.277 1.347 24.575 1.00 55.70 384 HIS A N 1
ATOM 1981 C CA . HIS A 1 384 ? 97.034 2.543 24.916 1.00 54.07 384 HIS A CA 1
ATOM 1982 C C . HIS A 1 384 ? 98.362 2.575 24.175 1.00 50.93 384 HIS A C 1
ATOM 1983 O O . HIS A 1 384 ? 99.268 3.309 24.565 1.00 54.10 384 HIS A O 1
ATOM 1990 N N . ASP A 1 385 ? 98.477 1.815 23.105 1.00 49.33 385 ASP A N 1
ATOM 1991 C CA . ASP A 1 385 ? 99.677 1.712 22.303 1.00 49.51 385 ASP A CA 1
ATOM 1992 C C . ASP A 1 385 ? 99.323 1.990 20.844 1.00 51.78 385 ASP A C 1
ATOM 1993 O O . ASP A 1 385 ? 98.300 1.524 20.342 1.00 48.84 385 ASP A O 1
ATOM 1998 N N . ASN A 1 386 ? 100.191 2.732 20.161 1.00 55.68 386 ASN A N 1
ATOM 1999 C CA . ASN A 1 386 ? 99.923 3.125 18.784 1.00 51.41 386 ASN A CA 1
ATOM 2000 C C . ASN A 1 386 ? 99.775 1.914 17.866 1.00 53.78 386 ASN A C 1
ATOM 2001 O O . ASN A 1 386 ? 98.772 1.778 17.154 1.00 54.28 386 ASN A O 1
ATOM 2006 N N . ARG A 1 387 ? 100.784 1.038 17.833 1.00 54.59 387 ARG A N 1
ATOM 2007 C CA . ARG A 1 387 ? 100.759 -0.043 16.850 1.00 55.77 387 ARG A CA 1
ATOM 2008 C C . ARG A 1 387 ? 99.579 -0.970 17.088 1.00 55.36 387 ARG A C 1
ATOM 2009 O O . ARG A 1 387 ? 98.970 -1.470 16.134 1.00 53.25 387 ARG A O 1
ATOM 2017 N N . GLU A 1 388 ? 99.231 -1.210 18.354 1.00 53.17 388 GLU A N 1
ATOM 2018 C CA . GLU A 1 388 ? 98.048 -2.016 18.629 1.00 56.68 388 GLU A CA 1
ATOM 2019 C C . GLU A 1 388 ? 96.796 -1.316 18.119 1.00 55.06 388 GLU A C 1
ATOM 2020 O O . GLU A 1 388 ? 96.015 -1.901 17.362 1.00 52.53 388 GLU A O 1
ATOM 2026 N N . HIS A 1 389 ? 96.611 -0.046 18.512 1.00 53.04 389 HIS A N 1
ATOM 2027 C CA . HIS A 1 389 ? 95.566 0.823 17.983 1.00 45.75 389 HIS A CA 1
ATOM 2028 C C . HIS A 1 389 ? 95.446 0.721 16.470 1.00 47.20 389 HIS A C 1
ATOM 2029 O O . HIS A 1 389 ? 94.397 0.329 15.951 1.00 51.14 389 HIS A O 1
ATOM 2036 N N . LEU A 1 390 ? 96.513 1.073 15.746 1.00 48.18 390 LEU A N 1
ATOM 2037 C CA . LEU A 1 390 ? 96.476 0.986 14.286 1.00 47.36 390 LEU A CA 1
ATOM 2038 C C . LEU A 1 390 ? 96.124 -0.414 13.811 1.00 49.64 390 LEU A C 1
ATOM 2039 O O . LEU A 1 390 ? 95.547 -0.567 12.728 1.00 51.40 390 LEU A O 1
ATOM 2044 N N . ALA A 1 391 ? 96.469 -1.443 14.597 1.00 48.85 391 ALA A N 1
ATOM 2045 C CA . ALA A 1 391 ? 96.166 -2.823 14.228 1.00 51.27 391 ALA A CA 1
ATOM 2046 C C . ALA A 1 391 ? 94.703 -3.164 14.486 1.00 51.69 391 ALA A C 1
ATOM 2047 O O . ALA A 1 391 ? 94.095 -3.930 13.728 1.00 48.86 391 ALA A O 1
ATOM 2049 N N . MET A 1 392 ? 94.133 -2.616 15.561 1.00 49.10 392 MET A N 1
ATOM 2050 C CA . MET A 1 392 ? 92.719 -2.811 15.840 1.00 43.51 392 MET A CA 1
ATOM 2051 C C . MET A 1 392 ? 91.865 -2.185 14.747 1.00 45.48 392 MET A C 1
ATOM 2052 O O . MET A 1 392 ? 90.923 -2.803 14.247 1.00 51.40 392 MET A O 1
ATOM 2057 N N . MET A 1 393 ? 92.183 -0.951 14.358 1.00 44.21 393 MET A N 1
ATOM 2058 C CA . MET A 1 393 ? 91.500 -0.330 13.234 1.00 41.43 393 MET A CA 1
ATOM 2059 C C . MET A 1 393 ? 91.530 -1.222 12.004 1.00 46.71 393 MET A C 1
ATOM 2060 O O . MET A 1 393 ? 90.552 -1.288 11.261 1.00 48.35 393 MET A O 1
ATOM 2065 N N . GLU A 1 394 ? 92.655 -1.888 11.742 1.00 45.23 394 GLU A N 1
ATOM 2066 C CA . GLU A 1 394 ? 92.701 -2.713 10.544 1.00 44.28 394 GLU A CA 1
ATOM 2067 C C . GLU A 1 394 ? 91.850 -3.958 10.718 1.00 49.26 394 GLU A C 1
ATOM 2068 O O . GLU A 1 394 ? 91.313 -4.498 9.743 1.00 49.87 394 GLU A O 1
ATOM 2074 N N . ARG A 1 395 ? 91.715 -4.414 11.957 1.00 49.20 395 ARG A N 1
ATOM 2075 C CA . ARG A 1 395 ? 90.837 -5.532 12.255 1.00 52.13 395 ARG A CA 1
ATOM 2076 C C . ARG A 1 395 ? 89.380 -5.133 12.064 1.00 52.35 395 ARG A C 1
ATOM 2077 O O . ARG A 1 395 ? 88.605 -5.844 11.409 1.00 51.57 395 ARG A O 1
ATOM 2085 N N . ILE A 1 396 ? 89.006 -3.977 12.613 1.00 49.14 396 ILE A N 1
ATOM 2086 C CA . ILE A 1 396 ? 87.613 -3.556 12.690 1.00 49.79 396 ILE A CA 1
ATOM 2087 C C . ILE A 1 396 ? 87.154 -2.900 11.387 1.00 45.70 396 ILE A C 1
ATOM 2088 O O . ILE A 1 396 ? 85.980 -2.998 11.020 1.00 49.08 396 ILE A O 1
ATOM 2093 N N . LEU A 1 397 ? 88.052 -2.243 10.663 1.00 42.94 397 LEU A N 1
ATOM 2094 C CA . LEU A 1 397 ? 87.687 -1.499 9.471 1.00 42.97 397 LEU A CA 1
ATOM 2095 C C . LEU A 1 397 ? 88.392 -1.973 8.204 1.00 48.75 397 LEU A C 1
ATOM 2096 O O . LEU A 1 397 ? 88.136 -1.417 7.128 1.00 51.73 397 LEU A O 1
ATOM 2101 N N . GLY A 1 398 ? 89.264 -2.976 8.283 1.00 47.53 398 GLY A N 1
ATOM 2102 C CA . GLY A 1 398 ? 90.034 -3.376 7.129 1.00 45.41 398 GLY A CA 1
ATOM 2103 C C . GLY A 1 398 ? 91.244 -2.487 6.955 1.00 46.02 398 GLY A C 1
ATOM 2104 O O . GLY A 1 398 ? 91.457 -1.543 7.722 1.00 46.51 398 GLY A O 1
ATOM 2105 N N . PRO A 1 399 ? 92.049 -2.761 5.928 1.00 46.32 399 PRO A N 1
ATOM 2106 C CA . PRO A 1 399 ? 93.392 -2.175 5.858 1.00 42.22 399 PRO A CA 1
ATOM 2107 C C . PRO A 1 399 ? 93.374 -0.668 5.650 1.00 47.93 399 PRO A C 1
ATOM 2108 O O . PRO A 1 399 ? 92.489 -0.103 4.997 1.00 50.77 399 PRO A O 1
ATOM 2112 N N . ILE A 1 400 ? 94.384 -0.021 6.222 1.00 44.51 400 ILE A N 1
ATOM 2113 C CA . ILE A 1 400 ? 94.583 1.419 6.043 1.00 42.87 400 ILE A CA 1
ATOM 2114 C C . ILE A 1 400 ? 94.852 1.716 4.570 1.00 42.16 400 ILE A C 1
ATOM 2115 O O . ILE A 1 400 ? 95.613 0.979 3.916 1.00 45.39 400 ILE A O 1
ATOM 2120 N N . PRO A 1 401 ? 94.266 2.756 3.990 1.00 43.86 401 PRO A N 1
ATOM 2121 C CA . PRO A 1 401 ? 94.571 3.084 2.594 1.00 48.63 401 PRO A CA 1
ATOM 2122 C C . PRO A 1 401 ? 96.022 3.501 2.401 1.00 48.31 401 PRO A C 1
ATOM 2123 O O . PRO A 1 401 ? 96.632 4.162 3.247 1.00 48.86 401 PRO A O 1
ATOM 2127 N N . SER A 1 402 ? 96.556 3.143 1.235 1.00 48.27 402 SER A N 1
ATOM 2128 C CA . SER A 1 402 ? 97.957 3.410 0.945 1.00 42.02 402 SER A CA 1
ATOM 2129 C C . SER A 1 402 ? 98.249 4.903 0.818 1.00 52.26 402 SER A C 1
ATOM 2130 O O . SER A 1 402 ? 99.359 5.334 1.157 1.00 53.22 402 SER A O 1
ATOM 2133 N N . ARG A 1 403 ? 97.286 5.707 0.333 1.00 53.76 403 ARG A N 1
ATOM 2134 C CA . ARG A 1 403 ? 97.449 7.167 0.344 1.00 47.91 403 ARG A CA 1
ATOM 2135 C C . ARG A 1 403 ? 97.906 7.654 1.708 1.00 49.50 403 ARG A C 1
ATOM 2136 O O . ARG A 1 403 ? 98.766 8.530 1.806 1.00 54.38 403 ARG A O 1
ATOM 2144 N N . MET A 1 404 ? 97.343 7.086 2.774 1.00 51.44 404 MET A N 1
ATOM 2145 C CA . MET A 1 404 ? 97.687 7.526 4.121 1.00 51.51 404 MET A CA 1
ATOM 2146 C C . MET A 1 404 ? 99.057 7.023 4.536 1.00 51.09 404 MET A C 1
ATOM 2147 O O . MET A 1 404 ? 99.826 7.755 5.165 1.00 50.86 404 MET A O 1
ATOM 2152 N N . ILE A 1 405 ? 99.375 5.776 4.190 1.00 51.22 405 ILE A N 1
ATOM 2153 C CA . ILE A 1 405 ? 100.652 5.183 4.575 1.00 47.98 405 ILE A CA 1
ATOM 2154 C C . ILE A 1 405 ? 101.811 5.958 3.957 1.00 50.99 405 ILE A C 1
ATOM 2155 O O . ILE A 1 405 ? 102.730 6.402 4.654 1.00 51.67 405 ILE A O 1
ATOM 2160 N N . ARG A 1 406 ? 101.780 6.136 2.634 1.00 52.36 406 ARG A N 1
ATOM 2161 C CA . ARG A 1 406 ? 102.929 6.707 1.940 1.00 47.03 406 ARG A CA 1
ATOM 2162 C C . ARG A 1 406 ? 103.194 8.129 2.404 1.00 46.67 406 ARG A C 1
ATOM 2163 O O . ARG A 1 406 ? 104.345 8.569 2.443 1.00 48.72 406 ARG A O 1
ATOM 2171 N N . LYS A 1 407 ? 102.159 8.824 2.849 1.00 47.65 407 LYS A N 1
ATOM 2172 C CA . LYS A 1 407 ? 102.285 10.209 3.254 1.00 44.67 407 LYS A CA 1
ATOM 2173 C C . LYS A 1 407 ? 102.679 10.372 4.717 1.00 43.44 407 LYS A C 1
ATOM 2174 O O . LYS A 1 407 ? 103.224 11.422 5.075 1.00 39.62 407 LYS A O 1
ATOM 2180 N N . THR A 1 408 ? 102.435 9.382 5.579 1.00 40.66 408 THR A N 1
ATOM 2181 C CA . THR A 1 408 ? 102.720 9.590 6.996 1.00 41.23 408 THR A CA 1
ATOM 2182 C C . THR A 1 408 ? 104.213 9.474 7.251 1.00 43.27 408 THR A C 1
ATOM 2183 O O . THR A 1 408 ? 104.874 8.585 6.709 1.00 44.01 408 THR A O 1
ATOM 2187 N N . ARG A 1 409 ? 104.752 10.415 8.040 1.00 42.88 409 ARG A N 1
ATOM 2188 C CA . ARG A 1 409 ? 106.122 10.334 8.550 1.00 43.02 409 ARG A CA 1
ATOM 2189 C C . ARG A 1 409 ? 106.291 9.330 9.685 1.00 45.57 409 ARG A C 1
ATOM 2190 O O . ARG A 1 409 ? 107.422 9.166 10.165 1.00 52.16 409 ARG A O 1
ATOM 2198 N N . LYS A 1 410 ? 105.216 8.692 10.157 1.00 43.64 410 LYS A N 1
ATOM 2199 C CA . LYS A 1 410 ? 105.345 7.677 11.203 1.00 43.16 410 LYS A CA 1
ATOM 2200 C C . LYS A 1 410 ? 105.631 6.312 10.569 1.00 41.63 410 LYS A C 1
ATOM 2201 O O . LYS A 1 410 ? 104.899 5.336 10.732 1.00 41.42 410 LYS A O 1
ATOM 2207 N N . GLN A 1 411 ? 106.771 6.245 9.876 1.00 38.37 411 GLN A N 1
ATOM 2208 C CA . GLN A 1 411 ? 107.018 5.087 9.034 1.00 43.85 411 GLN A CA 1
ATOM 2209 C C . GLN A 1 411 ? 107.482 3.837 9.796 1.00 48.58 411 GLN A C 1
ATOM 2210 O O . GLN A 1 411 ? 107.465 2.733 9.216 1.00 45.81 411 GLN A O 1
ATOM 2216 N N . LYS A 1 412 ? 107.859 3.964 11.078 1.00 47.31 412 LYS A N 1
ATOM 2217 C CA . LYS A 1 412 ? 108.272 2.797 11.857 1.00 43.45 412 LYS A CA 1
ATOM 2218 C C . LYS A 1 412 ? 107.129 1.820 12.114 1.00 47.74 412 LYS A C 1
ATOM 2219 O O . LYS A 1 412 ? 107.383 0.716 12.607 1.00 54.27 412 LYS A O 1
ATOM 2225 N N . TYR A 1 413 ? 105.891 2.178 11.794 1.00 48.41 413 TYR A N 1
ATOM 2226 C CA . TYR A 1 413 ? 104.781 1.260 11.991 1.00 48.71 413 TYR A CA 1
ATOM 2227 C C . TYR A 1 413 ? 104.477 0.427 10.754 1.00 48.93 413 TYR A C 1
ATOM 2228 O O . TYR A 1 413 ? 103.572 -0.411 10.800 1.00 48.62 413 TYR A O 1
ATOM 2237 N N . PHE A 1 414 ? 105.179 0.645 9.645 1.00 49.23 414 PHE A N 1
ATOM 2238 C CA . PHE A 1 414 ? 104.832 -0.018 8.397 1.00 51.60 414 PHE A CA 1
ATOM 2239 C C . PHE A 1 414 ? 106.078 -0.590 7.753 1.00 52.19 414 PHE A C 1
ATOM 2240 O O . PHE A 1 414 ? 107.167 -0.026 7.869 1.00 54.69 414 PHE A O 1
ATOM 2248 N N . TYR A 1 415 ? 105.882 -1.704 7.052 1.00 52.02 415 TYR A N 1
ATOM 2249 C CA . TYR A 1 415 ? 106.922 -2.405 6.310 1.00 58.16 415 TYR A CA 1
ATOM 2250 C C . TYR A 1 415 ? 106.373 -2.721 4.924 1.00 60.20 415 TYR A C 1
ATOM 2251 O O . TYR A 1 415 ? 105.323 -3.365 4.800 1.00 55.23 415 TYR A O 1
ATOM 2260 N N . ARG A 1 416 ? 107.069 -2.256 3.886 1.00 60.63 416 ARG A N 1
ATOM 2261 C CA . ARG A 1 416 ? 106.730 -2.599 2.501 1.00 66.31 416 ARG A CA 1
ATOM 2262 C C . ARG A 1 416 ? 105.283 -2.238 2.180 1.00 62.28 416 ARG A C 1
ATOM 2263 O O . ARG A 1 416 ? 104.510 -3.058 1.679 1.00 62.01 416 ARG A O 1
ATOM 2271 N N . GLY A 1 417 ? 104.922 -0.990 2.498 1.00 64.61 417 GLY A N 1
ATOM 2272 C CA . GLY A 1 417 ? 103.638 -0.417 2.147 1.00 58.09 417 GLY A CA 1
ATOM 2273 C C . GLY A 1 417 ? 102.462 -0.812 3.019 1.00 59.48 417 GLY A C 1
ATOM 2274 O O . GLY A 1 417 ? 101.382 -0.231 2.869 1.00 65.73 417 GLY A O 1
ATOM 2275 N N . ARG A 1 418 ? 102.606 -1.779 3.912 1.00 54.86 418 ARG A N 1
ATOM 2276 C CA . ARG A 1 418 ? 101.471 -2.228 4.699 1.00 55.59 418 ARG A CA 1
ATOM 2277 C C . ARG A 1 418 ? 101.749 -2.045 6.185 1.00 56.58 418 ARG A C 1
ATOM 2278 O O . ARG A 1 418 ? 102.878 -1.791 6.602 1.00 60.37 418 ARG A O 1
ATOM 2286 N N . LEU A 1 419 ? 100.700 -2.160 6.993 1.00 53.34 419 LEU A N 1
ATOM 2287 C CA . LEU A 1 419 ? 100.879 -2.037 8.432 1.00 54.74 419 LEU A CA 1
ATOM 2288 C C . LEU A 1 419 ? 101.793 -3.144 8.921 1.00 57.83 419 LEU A C 1
ATOM 2289 O O . LEU A 1 419 ? 101.553 -4.323 8.642 1.00 62.38 419 LEU A O 1
ATOM 2294 N N . ASP A 1 420 ? 102.865 -2.773 9.614 1.00 58.08 420 ASP A N 1
ATOM 2295 C CA . ASP A 1 420 ? 103.774 -3.792 10.129 1.00 61.59 420 ASP A CA 1
ATOM 2296 C C . ASP A 1 420 ? 103.128 -4.398 11.358 1.00 64.38 420 ASP A C 1
ATOM 2297 O O . ASP A 1 420 ? 103.223 -3.859 12.468 1.00 64.79 420 ASP A O 1
ATOM 2302 N N . TRP A 1 421 ? 102.442 -5.511 11.150 1.00 65.38 421 TRP A N 1
ATOM 2303 C CA . TRP A 1 421 ? 101.775 -6.189 12.245 1.00 75.44 421 TRP A CA 1
ATOM 2304 C C . TRP A 1 421 ? 101.646 -7.648 11.870 1.00 78.24 421 TRP A C 1
ATOM 2305 O O . TRP A 1 421 ? 101.171 -7.979 10.780 1.00 78.76 421 TRP A O 1
ATOM 2316 N N . ASP A 1 422 ? 102.101 -8.504 12.764 1.00 82.60 422 ASP A N 1
ATOM 2317 C CA . ASP A 1 422 ? 102.055 -9.940 12.570 1.00 93.67 422 ASP A CA 1
ATOM 2318 C C . ASP A 1 422 ? 100.921 -10.464 13.438 1.00 95.60 422 ASP A C 1
ATOM 2319 O O . ASP A 1 422 ? 100.995 -10.390 14.670 1.00 95.99 422 ASP A O 1
ATOM 2324 N N . GLU A 1 423 ? 99.858 -10.952 12.794 1.00 95.32 423 GLU A N 1
ATOM 2325 C CA . GLU A 1 423 ? 98.715 -11.479 13.533 1.00 99.03 423 GLU A CA 1
ATOM 2326 C C . GLU A 1 423 ? 99.078 -12.724 14.328 1.00 99.35 423 GLU A C 1
ATOM 2327 O O . GLU A 1 423 ? 98.422 -13.011 15.337 1.00 97.63 423 GLU A O 1
ATOM 2333 N N . ASN A 1 424 ? 100.112 -13.450 13.895 1.00 99.65 424 ASN A N 1
ATOM 2334 C CA . ASN A 1 424 ? 100.554 -14.688 14.546 1.00 100.44 424 ASN A CA 1
ATOM 2335 C C . ASN A 1 424 ? 101.622 -14.398 15.609 1.00 98.51 424 ASN A C 1
ATOM 2336 O O . ASN A 1 424 ? 102.777 -14.834 15.501 1.00 102.28 424 ASN A O 1
ATOM 2341 N N . THR A 1 425 ? 101.227 -13.648 16.638 1.00 96.16 425 THR A N 1
ATOM 2342 C CA . THR A 1 425 ? 102.165 -13.252 17.708 1.00 91.76 425 THR A CA 1
ATOM 2343 C C . THR A 1 425 ? 101.445 -13.207 19.053 1.00 88.33 425 THR A C 1
ATOM 2344 O O . THR A 1 425 ? 100.321 -13.700 19.191 1.00 86.57 425 THR A O 1
ATOM 2348 N N . SER A 1 426 ? 102.098 -12.565 20.029 1.00 84.97 426 SER A N 1
ATOM 2349 C CA . SER A 1 426 ? 101.527 -12.217 21.325 1.00 90.80 426 SER A CA 1
ATOM 2350 C C . SER A 1 426 ? 100.370 -11.231 21.175 1.00 91.35 426 SER A C 1
ATOM 2351 O O . SER A 1 426 ? 99.205 -11.584 21.397 1.00 87.40 426 SER A O 1
ATOM 2354 N N . ALA A 1 427 ? 100.688 -9.983 20.815 1.00 92.98 427 ALA A N 1
ATOM 2355 C CA . ALA A 1 427 ? 99.652 -8.972 20.628 1.00 90.44 427 ALA A CA 1
ATOM 2356 C C . ALA A 1 427 ? 98.825 -9.213 19.370 1.00 86.02 427 ALA A C 1
ATOM 2357 O O . ALA A 1 427 ? 97.676 -8.764 19.300 1.00 77.52 427 ALA A O 1
ATOM 2359 N N . GLY A 1 428 ? 99.379 -9.924 18.382 1.00 89.08 428 GLY A N 1
ATOM 2360 C CA . GLY A 1 428 ? 98.677 -10.098 17.120 1.00 87.42 428 GLY A CA 1
ATOM 2361 C C . GLY A 1 428 ? 97.367 -10.846 17.266 1.00 88.18 428 GLY A C 1
ATOM 2362 O O . GLY A 1 428 ? 96.345 -10.440 16.707 1.00 83.65 428 GLY A O 1
ATOM 2363 N N . ARG A 1 429 ? 97.385 -11.955 18.012 1.00 89.61 429 ARG A N 1
ATOM 2364 C CA . ARG A 1 429 ? 96.180 -12.720 18.284 1.00 82.22 429 ARG A CA 1
ATOM 2365 C C . ARG A 1 429 ? 95.422 -12.228 19.510 1.00 79.90 429 ARG A C 1
ATOM 2366 O O . ARG A 1 429 ? 94.265 -12.626 19.700 1.00 73.12 429 ARG A O 1
ATOM 2374 N N . TYR A 1 430 ? 96.018 -11.375 20.348 1.00 82.53 430 TYR A N 1
ATOM 2375 C CA . TYR A 1 430 ? 95.169 -10.637 21.274 1.00 78.22 430 TYR A CA 1
ATOM 2376 C C . TYR A 1 430 ? 94.226 -9.703 20.521 1.00 79.96 430 TYR A C 1
ATOM 2377 O O . TYR A 1 430 ? 93.052 -9.571 20.886 1.00 84.54 430 TYR A O 1
ATOM 2386 N N . VAL A 1 431 ? 94.717 -9.047 19.467 1.00 76.40 431 VAL A N 1
ATOM 2387 C CA . VAL A 1 431 ? 93.871 -8.136 18.703 1.00 73.02 431 VAL A CA 1
ATOM 2388 C C . VAL A 1 431 ? 92.810 -8.906 17.917 1.00 71.70 431 VAL A C 1
ATOM 2389 O O . VAL A 1 431 ? 91.632 -8.527 17.905 1.00 66.03 431 VAL A O 1
ATOM 2393 N N . ARG A 1 432 ? 93.197 -10.004 17.261 1.00 78.53 432 ARG A N 1
ATOM 2394 C CA . ARG A 1 432 ? 92.225 -10.734 16.448 1.00 76.04 432 ARG A CA 1
ATOM 2395 C C . ARG A 1 432 ? 91.183 -11.439 17.314 1.00 71.37 432 ARG A C 1
ATOM 2396 O O . ARG A 1 432 ? 90.067 -11.683 16.852 1.00 70.94 432 ARG A O 1
ATOM 2404 N N . GLU A 1 433 ? 91.510 -11.747 18.570 1.00 71.75 433 GLU A N 1
ATOM 2405 C CA . GLU A 1 433 ? 90.542 -12.401 19.444 1.00 69.19 433 GLU A CA 1
ATOM 2406 C C . GLU A 1 433 ? 89.643 -11.401 20.144 1.00 68.95 433 GLU A C 1
ATOM 2407 O O . GLU A 1 433 ? 88.485 -11.716 20.437 1.00 72.69 433 GLU A O 1
ATOM 2413 N N . ASN A 1 434 ? 90.133 -10.194 20.399 1.00 70.46 434 ASN A N 1
ATOM 2414 C CA . ASN A 1 434 ? 89.403 -9.245 21.225 1.00 70.47 434 ASN A CA 1
ATOM 2415 C C . ASN A 1 434 ? 88.668 -8.156 20.443 1.00 65.09 434 ASN A C 1
ATOM 2416 O O . ASN A 1 434 ? 88.085 -7.269 21.074 1.00 71.62 434 ASN A O 1
ATOM 2421 N N . CYS A 1 435 ? 88.660 -8.192 19.108 1.00 62.32 435 CYS A N 1
ATOM 2422 C CA . CYS A 1 435 ? 87.713 -7.366 18.360 1.00 64.00 435 CYS A CA 1
ATOM 2423 C C . CYS A 1 435 ? 87.550 -7.903 16.938 1.00 61.66 435 CYS A C 1
ATOM 2424 O O . CYS A 1 435 ? 88.426 -8.587 16.405 1.00 61.33 435 CYS A O 1
ATOM 2427 N N . LYS A 1 436 ? 86.398 -7.582 16.338 1.00 61.49 436 LYS A N 1
ATOM 2428 C CA . LYS A 1 436 ? 85.929 -8.191 15.097 1.00 55.53 436 LYS A CA 1
ATOM 2429 C C . LYS A 1 436 ? 85.682 -7.109 14.061 1.00 53.73 436 LYS A C 1
ATOM 2430 O O . LYS A 1 436 ? 85.698 -5.918 14.401 1.00 55.21 436 LYS A O 1
ATOM 2436 N N . PRO A 1 437 ? 85.455 -7.471 12.796 1.00 55.74 437 PRO A N 1
ATOM 2437 C CA . PRO A 1 437 ? 84.945 -6.485 11.836 1.00 52.40 437 PRO A CA 1
ATOM 2438 C C . PRO A 1 437 ? 83.703 -5.789 12.375 1.00 49.69 437 PRO A C 1
ATOM 2439 O O . PRO A 1 437 ? 82.940 -6.349 13.163 1.00 50.31 437 PRO A O 1
ATOM 2443 N N . LEU A 1 438 ? 83.510 -4.548 11.937 1.00 49.48 438 LE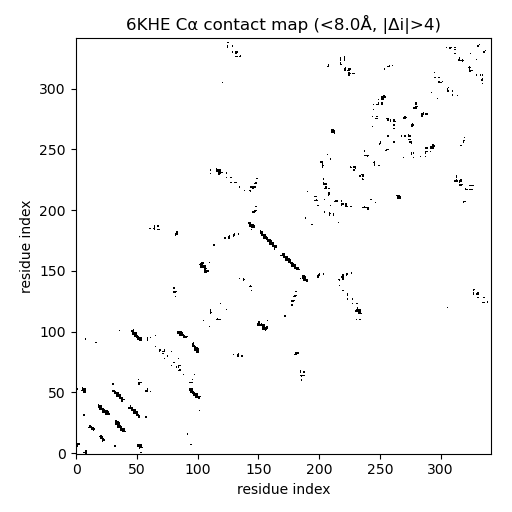U A N 1
ATOM 2444 C CA . LEU A 1 438 ? 82.543 -3.668 12.584 1.00 53.49 438 LEU A CA 1
ATOM 2445 C C . LEU A 1 438 ? 81.142 -4.287 12.611 1.00 53.20 438 LEU A C 1
ATOM 2446 O O . LEU A 1 438 ? 80.577 -4.527 13.687 1.00 49.47 438 LEU A O 1
ATOM 2451 N N . ARG A 1 439 ? 80.583 -4.595 11.437 1.00 50.18 439 ARG A N 1
ATOM 2452 C CA . ARG A 1 439 ? 79.181 -5.007 11.363 1.00 54.36 439 ARG A CA 1
ATOM 2453 C C . ARG A 1 439 ? 78.88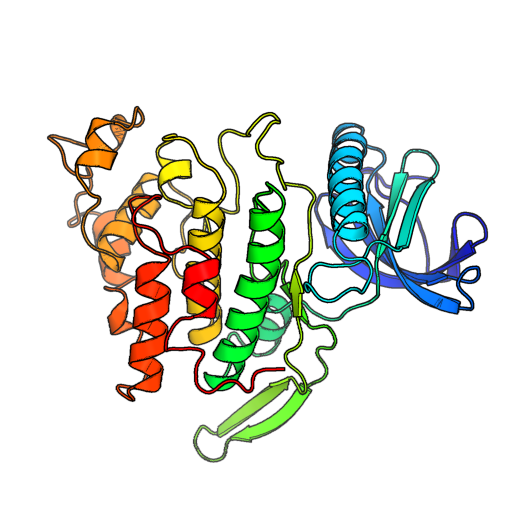8 -6.287 12.132 1.00 53.45 439 ARG A C 1
ATOM 2454 O O . ARG A 1 439 ? 77.709 -6.580 12.366 1.00 55.37 439 ARG A O 1
ATOM 2462 N N . ARG A 1 440 ? 79.908 -7.050 12.537 1.00 48.67 440 ARG A N 1
ATOM 2463 C CA . ARG A 1 440 ? 79.635 -8.186 13.411 1.00 53.68 440 ARG A CA 1
ATOM 2464 C C . ARG A 1 440 ? 79.201 -7.762 14.816 1.00 50.97 440 ARG A C 1
ATOM 2465 O O . ARG A 1 440 ? 78.699 -8.598 15.573 1.00 53.47 440 ARG A O 1
ATOM 2473 N N . TYR A 1 441 ? 79.349 -6.492 15.181 1.00 51.45 441 TYR A N 1
ATOM 2474 C CA . TYR A 1 441 ? 78.820 -6.036 16.462 1.00 54.55 441 TYR A CA 1
ATOM 2475 C C . TYR A 1 441 ? 77.312 -5.791 16.433 1.00 49.21 441 TYR A C 1
ATOM 2476 O O . TYR A 1 441 ? 76.715 -5.593 17.503 1.00 43.41 441 TYR A O 1
ATOM 2485 N N . LEU A 1 442 ? 76.694 -5.807 15.246 1.00 51.21 442 LEU A N 1
ATOM 2486 C CA . LEU A 1 442 ? 75.237 -5.737 15.121 1.00 54.85 442 LEU A CA 1
ATOM 2487 C C . LEU A 1 442 ? 74.560 -6.769 16.012 1.00 51.17 442 LEU A C 1
ATOM 2488 O O . LEU A 1 442 ? 74.941 -7.941 16.020 1.00 57.14 442 LEU A O 1
ATOM 2493 N N . THR A 1 443 ? 73.543 -6.329 16.755 1.00 49.08 443 THR A N 1
ATOM 2494 C CA . THR A 1 443 ? 72.766 -7.200 17.628 1.00 54.70 443 THR A CA 1
ATOM 2495 C C . THR A 1 443 ? 71.373 -7.506 17.066 1.00 57.08 443 THR A C 1
ATOM 2496 O O . THR A 1 443 ? 70.493 -7.959 17.809 1.00 55.47 443 THR A O 1
ATOM 2500 N N . SER A 1 444 ? 71.164 -7.266 15.766 1.00 57.63 444 SER A N 1
ATOM 2501 C CA . SER A 1 444 ? 69.868 -7.364 15.102 1.00 54.80 444 SER A CA 1
ATOM 2502 C C . SER A 1 444 ? 70.039 -7.090 13.620 1.00 54.13 444 SER A C 1
ATOM 2503 O O . SER A 1 444 ? 70.763 -6.160 13.259 1.00 54.91 444 SER A O 1
ATOM 2506 N N . GLU A 1 445 ? 69.369 -7.851 12.752 1.00 55.24 445 GLU A N 1
ATOM 2507 C CA . GLU A 1 445 ? 69.420 -7.558 11.323 1.00 53.65 445 GLU A CA 1
ATOM 2508 C C . GLU A 1 445 ? 68.291 -6.637 10.871 1.00 48.35 445 GLU A C 1
ATOM 2509 O O . GLU A 1 445 ? 68.127 -6.426 9.663 1.00 42.35 445 GLU A O 1
ATOM 2515 N N . ALA A 1 446 ? 67.519 -6.081 11.808 1.00 42.74 446 ALA A N 1
ATOM 2516 C CA . ALA A 1 446 ? 66.499 -5.112 11.437 1.00 49.00 446 ALA A CA 1
ATOM 2517 C C . ALA A 1 446 ? 67.126 -3.964 10.656 1.00 54.25 446 ALA A C 1
ATOM 2518 O O . ALA A 1 446 ? 68.253 -3.549 10.934 1.00 52.97 446 ALA A O 1
ATOM 2520 N N . GLU A 1 447 ? 66.387 -3.441 9.673 1.00 57.83 447 GLU A N 1
ATOM 2521 C CA . GLU A 1 447 ? 66.974 -2.434 8.798 1.00 52.79 447 GLU A CA 1
ATOM 2522 C C . GLU A 1 447 ? 67.377 -1.199 9.572 1.00 54.13 447 GLU A C 1
ATOM 2523 O O . GLU A 1 447 ? 68.336 -0.519 9.190 1.00 57.07 447 GLU A O 1
ATOM 2529 N N . GLU A 1 448 ? 66.678 -0.893 10.666 1.00 58.27 448 GLU A N 1
ATOM 2530 C CA . GLU A 1 448 ? 67.086 0.266 11.453 1.00 59.17 448 GLU A CA 1
ATOM 2531 C C . GLU A 1 448 ? 68.453 0.037 12.090 1.00 54.63 448 GLU A C 1
ATOM 2532 O O . GLU A 1 448 ? 69.246 0.977 12.202 1.00 49.04 448 GLU A O 1
ATOM 2538 N N . HIS A 1 449 ? 68.780 -1.206 12.453 1.00 55.14 449 HIS A N 1
ATOM 2539 C CA . HIS A 1 449 ? 70.116 -1.458 12.993 1.00 56.14 449 HIS A CA 1
ATOM 2540 C C . HIS A 1 449 ? 71.176 -1.396 11.895 1.00 55.12 449 HIS A C 1
ATOM 2541 O O . HIS A 1 449 ? 72.251 -0.817 12.098 1.00 55.77 449 HIS A O 1
ATOM 2548 N N . HIS A 1 450 ? 70.883 -1.946 10.713 1.00 53.45 450 HIS A N 1
ATOM 2549 C CA . HIS A 1 450 ? 71.806 -1.793 9.596 1.00 49.02 450 HIS A CA 1
ATOM 2550 C C . HIS A 1 450 ? 71.989 -0.337 9.192 1.00 52.91 450 HIS A C 1
ATOM 2551 O O . HIS A 1 450 ? 73.010 -0.007 8.587 1.00 54.80 450 HIS A O 1
ATOM 2558 N N . GLN A 1 451 ? 71.033 0.545 9.518 1.00 56.15 451 GLN A N 1
ATOM 2559 C CA . GLN A 1 451 ? 71.186 1.967 9.215 1.00 51.43 451 GLN A CA 1
ATOM 2560 C C . GLN A 1 451 ? 72.081 2.668 10.225 1.00 50.77 451 GLN A C 1
ATOM 2561 O O . GLN A 1 451 ? 72.780 3.634 9.876 1.00 45.28 451 GLN A O 1
ATOM 2567 N N . LEU A 1 452 ? 72.075 2.195 11.472 1.00 50.09 452 LEU A N 1
ATOM 2568 C CA . LEU A 1 452 ? 72.990 2.742 12.463 1.00 48.90 452 LEU A CA 1
ATOM 2569 C C . LEU A 1 452 ? 74.433 2.374 12.131 1.00 54.09 452 LEU A C 1
ATOM 2570 O O . LEU A 1 452 ? 75.338 3.211 12.260 1.00 53.35 452 LEU A O 1
ATOM 2575 N N . PHE A 1 453 ? 74.673 1.144 11.666 1.00 48.20 453 PHE A N 1
ATOM 2576 C CA . PHE A 1 453 ? 76.048 0.805 11.324 1.00 50.43 453 PHE A CA 1
ATOM 2577 C C . PHE A 1 453 ? 76.455 1.352 9.965 1.00 55.87 453 PHE A C 1
ATOM 2578 O O . PHE A 1 453 ? 77.641 1.648 9.758 1.00 54.96 453 PHE A O 1
ATOM 2586 N N . ASP A 1 454 ? 75.500 1.521 9.043 1.00 55.95 454 ASP A N 1
ATOM 2587 C CA . ASP A 1 454 ? 75.759 2.362 7.877 1.00 54.80 454 ASP A CA 1
ATOM 2588 C C . ASP A 1 454 ? 76.280 3.729 8.307 1.00 49.92 454 ASP A C 1
ATOM 2589 O O . ASP A 1 454 ? 77.218 4.253 7.705 1.00 50.92 454 ASP A O 1
ATOM 2594 N N . LEU A 1 455 ? 75.699 4.310 9.366 1.00 49.89 455 LEU A N 1
ATOM 2595 C CA . LEU A 1 455 ? 76.149 5.623 9.837 1.00 50.54 455 LEU A CA 1
ATOM 2596 C C . LEU A 1 455 ? 77.538 5.542 10.450 1.00 47.71 455 LEU A C 1
ATOM 2597 O O . LEU A 1 455 ? 78.455 6.264 10.041 1.00 40.50 455 LEU A O 1
ATOM 2602 N N . ILE A 1 456 ? 77.696 4.673 11.454 1.00 50.49 456 ILE A N 1
ATOM 2603 C CA . ILE A 1 456 ? 78.977 4.521 12.141 1.00 48.86 456 ILE A CA 1
ATOM 2604 C C . ILE A 1 456 ? 80.101 4.257 11.145 1.00 46.17 456 ILE A C 1
ATOM 2605 O O . ILE A 1 456 ? 81.212 4.781 11.282 1.00 42.09 456 ILE A O 1
ATOM 2610 N N . GLU A 1 457 ? 79.825 3.459 10.113 1.00 49.51 457 GLU A N 1
ATOM 2611 C CA . GLU A 1 457 ? 80.852 3.169 9.120 1.00 47.14 457 GLU A CA 1
ATOM 2612 C C . GLU A 1 457 ? 81.293 4.416 8.372 1.00 46.63 457 GLU A C 1
ATOM 2613 O O . GLU A 1 457 ? 82.447 4.490 7.944 1.00 57.16 457 GLU A O 1
ATOM 2619 N N . SER A 1 458 ? 80.409 5.398 8.187 1.00 46.22 458 SER A N 1
ATOM 2620 C CA . SER A 1 458 ? 80.782 6.574 7.407 1.00 44.50 458 SER A CA 1
ATOM 2621 C C . SER A 1 458 ? 81.531 7.605 8.225 1.00 43.43 458 SER A C 1
ATOM 2622 O O . SER A 1 458 ? 82.146 8.502 7.641 1.00 48.62 458 SER A O 1
ATOM 2625 N N . MET A 1 459 ? 81.441 7.536 9.552 1.00 41.66 459 MET A N 1
ATOM 2626 C CA . MET A 1 459 ? 82.229 8.411 10.401 1.00 42.93 459 MET A CA 1
ATOM 2627 C C . MET A 1 459 ? 83.559 7.785 10.790 1.00 44.08 459 MET A C 1
ATOM 2628 O O . MET A 1 459 ? 84.507 8.520 11.105 1.00 40.38 459 MET A O 1
ATOM 2633 N N . LEU A 1 460 ? 83.654 6.453 10.753 1.00 43.30 460 LEU A N 1
ATOM 2634 C CA . LEU A 1 460 ? 84.922 5.738 10.923 1.00 43.25 460 LEU A CA 1
ATOM 2635 C C . LEU A 1 460 ? 85.559 5.407 9.580 1.00 45.29 460 LEU A C 1
ATOM 2636 O O . LEU A 1 460 ? 86.009 4.280 9.323 1.00 48.01 460 LEU A O 1
ATOM 2641 N N . GLU A 1 461 ? 85.569 6.389 8.692 1.00 46.73 461 GLU A N 1
ATOM 2642 C CA . GLU A 1 461 ? 86.303 6.315 7.444 1.00 46.07 461 GLU A CA 1
ATOM 2643 C C . GLU A 1 461 ? 87.718 6.794 7.706 1.00 42.88 461 GLU A C 1
ATOM 2644 O O . GLU A 1 461 ? 87.921 7.735 8.473 1.00 44.30 461 GLU A O 1
ATOM 2650 N N . TYR A 1 462 ? 88.695 6.144 7.072 1.00 48.10 462 TYR A N 1
ATOM 2651 C CA . TYR A 1 462 ? 90.097 6.503 7.260 1.00 37.97 462 TYR A CA 1
ATOM 2652 C C . TYR A 1 462 ? 90.411 7.894 6.731 1.00 41.98 462 TYR A C 1
ATOM 2653 O O . TYR A 1 462 ? 90.736 8.801 7.507 1.00 42.55 462 TYR A O 1
ATOM 2662 N N . GLU A 1 463 ? 90.333 8.072 5.421 1.00 43.59 463 GLU A N 1
ATOM 2663 C CA . GLU A 1 463 ? 90.676 9.358 4.827 1.00 46.28 463 GLU A CA 1
ATOM 2664 C C . GLU A 1 463 ? 89.794 10.461 5.398 1.00 46.23 463 GLU A C 1
ATOM 2665 O O . GLU A 1 463 ? 88.561 10.370 5.298 1.00 50.08 463 GLU A O 1
ATOM 2671 N N . PRO A 1 464 ? 90.366 11.495 6.010 1.00 44.78 464 PRO A N 1
ATOM 2672 C CA . PRO A 1 464 ? 89.533 12.542 6.616 1.00 47.91 464 PRO A CA 1
ATOM 2673 C C . PRO A 1 464 ? 88.573 13.211 5.655 1.00 49.72 464 PRO A C 1
ATOM 2674 O O . PRO A 1 464 ? 87.529 13.701 6.097 1.00 52.37 464 PRO A O 1
ATOM 2678 N N . ALA A 1 465 ? 88.899 13.286 4.365 1.00 53.92 465 ALA A N 1
ATOM 2679 C CA . ALA A 1 465 ? 88.011 13.953 3.423 1.00 48.18 465 ALA A CA 1
ATOM 2680 C C . ALA A 1 465 ? 87.013 13.001 2.800 1.00 50.68 465 ALA A C 1
ATOM 2681 O O . ALA A 1 465 ? 85.959 13.450 2.341 1.00 59.49 465 ALA A O 1
ATOM 2683 N N . LYS A 1 466 ? 87.309 11.702 2.772 1.00 50.55 466 LYS A N 1
ATOM 2684 C CA . LYS A 1 466 ? 86.249 10.729 2.536 1.00 47.97 466 LYS A CA 1
ATOM 2685 C C . LYS A 1 466 ? 85.324 10.621 3.729 1.00 48.77 466 LYS A C 1
ATOM 2686 O O . LYS A 1 466 ? 84.262 9.999 3.628 1.00 46.32 466 LYS A O 1
ATOM 2692 N N . ARG A 1 467 ? 85.686 11.250 4.839 1.00 49.86 467 ARG A N 1
ATOM 2693 C CA . ARG A 1 467 ? 84.904 11.123 6.054 1.00 51.83 467 ARG A CA 1
ATOM 2694 C C . ARG A 1 467 ? 83.627 11.945 5.973 1.00 51.24 467 ARG A C 1
ATOM 2695 O O . ARG A 1 467 ? 83.657 13.127 5.597 1.00 46.42 467 ARG A O 1
ATOM 2703 N N . LEU A 1 468 ? 82.517 11.317 6.363 1.00 42.77 468 LEU A N 1
ATOM 2704 C CA . LEU A 1 468 ? 81.241 12.012 6.510 1.00 48.50 468 LEU A CA 1
ATOM 2705 C C . LEU A 1 468 ? 81.396 13.322 7.276 1.00 45.35 468 LEU A C 1
ATOM 2706 O O . LEU A 1 468 ? 82.161 13.418 8.241 1.00 39.18 468 LEU A O 1
ATOM 2711 N N . THR A 1 469 ? 80.670 14.338 6.826 1.00 47.18 469 THR A N 1
ATOM 2712 C CA . THR A 1 469 ? 80.591 15.600 7.538 1.00 40.89 469 THR A CA 1
ATOM 2713 C C . THR A 1 469 ? 79.316 15.624 8.370 1.00 46.49 469 THR A C 1
ATOM 2714 O O . THR A 1 469 ? 78.374 14.860 8.142 1.00 45.83 469 THR A O 1
ATOM 2718 N N . LEU A 1 470 ? 79.304 16.497 9.371 1.00 46.63 470 LEU A N 1
ATOM 2719 C CA . LEU A 1 470 ? 78.133 16.568 10.231 1.00 48.03 470 LEU A CA 1
ATOM 2720 C C . LEU A 1 470 ? 76.924 17.117 9.482 1.00 50.10 470 LEU A C 1
ATOM 2721 O O . LEU A 1 470 ? 75.795 16.655 9.700 1.00 54.51 470 LEU A O 1
ATOM 2726 N N . GLY A 1 471 ? 77.134 18.084 8.588 1.00 46.92 471 GLY A N 1
ATOM 2727 C CA . GLY A 1 471 ? 76.062 18.475 7.685 1.00 46.88 471 GLY A CA 1
ATOM 2728 C C . GLY A 1 471 ? 75.385 17.281 7.032 1.00 51.40 471 GLY A C 1
ATOM 2729 O O . GLY A 1 471 ? 74.172 17.091 7.155 1.00 56.08 471 GLY A O 1
ATOM 2730 N N . GLU A 1 472 ? 76.162 16.444 6.338 1.00 47.14 472 GLU A N 1
ATOM 2731 C CA . GLU A 1 472 ? 75.573 15.275 5.696 1.00 45.86 472 GLU A CA 1
ATOM 2732 C C . GLU A 1 472 ? 75.120 14.235 6.699 1.00 47.57 472 GLU A C 1
ATOM 2733 O O . GLU A 1 472 ? 74.477 13.259 6.294 1.00 54.00 472 GLU A O 1
ATOM 2739 N N . ALA A 1 473 ? 75.467 14.390 7.980 1.00 47.83 473 ALA A N 1
ATOM 2740 C CA . ALA A 1 473 ? 75.070 13.400 8.979 1.00 49.84 473 ALA A CA 1
ATOM 2741 C C . ALA A 1 473 ? 73.682 13.696 9.540 1.00 53.12 473 ALA A C 1
ATOM 2742 O O . ALA A 1 473 ? 72.905 12.766 9.800 1.00 47.74 473 ALA A O 1
ATOM 2744 N N . LEU A 1 474 ? 73.352 14.983 9.712 1.00 50.58 474 LEU A N 1
ATOM 2745 C CA . LEU A 1 474 ? 71.997 15.366 10.083 1.00 50.58 474 LEU A CA 1
ATOM 2746 C C . LEU A 1 474 ? 70.989 14.990 9.017 1.00 51.32 474 LEU A C 1
ATOM 2747 O O . LEU A 1 474 ? 69.788 15.030 9.280 1.00 56.62 474 LEU A O 1
ATOM 2752 N N . GLN A 1 475 ? 71.453 14.664 7.818 1.00 51.48 475 GLN A N 1
ATOM 2753 C CA . GLN A 1 475 ? 70.618 14.214 6.719 1.00 53.06 475 GLN A CA 1
ATOM 2754 C C . GLN A 1 475 ? 70.715 12.719 6.498 1.00 54.02 475 GLN A C 1
ATOM 2755 O O . GLN A 1 475 ? 70.290 12.233 5.448 1.00 61.00 475 GLN A O 1
ATOM 2761 N N . HIS A 1 476 ? 71.285 11.988 7.430 1.00 52.53 476 HIS A N 1
ATOM 2762 C CA . HIS A 1 476 ? 71.491 10.576 7.158 1.00 50.89 476 HIS A CA 1
ATOM 2763 C C . HIS A 1 476 ? 70.184 9.811 7.349 1.00 43.79 476 HIS A C 1
ATOM 2764 O O . HIS A 1 476 ? 69.364 10.183 8.188 1.00 48.86 476 HIS A O 1
ATOM 2771 N N . PRO A 1 477 ? 69.958 8.763 6.552 1.00 47.45 477 PRO A N 1
ATOM 2772 C CA . PRO A 1 477 ? 68.762 7.911 6.737 1.00 49.01 477 PRO A CA 1
ATOM 2773 C C . PRO A 1 477 ? 68.527 7.439 8.149 1.00 45.62 477 PRO A C 1
ATOM 2774 O O . PRO A 1 477 ? 67.373 7.239 8.535 1.00 50.38 477 PRO A O 1
ATOM 2778 N N . PHE A 1 478 ? 69.580 7.237 8.934 1.00 47.85 478 PHE A N 1
ATOM 2779 C CA . PHE A 1 478 ? 69.389 6.697 10.273 1.00 50.29 478 PHE A CA 1
ATOM 2780 C C . PHE A 1 478 ? 68.529 7.623 11.134 1.00 47.57 478 PHE A C 1
ATOM 2781 O O . PHE A 1 478 ? 67.772 7.150 11.983 1.00 47.54 478 PHE A O 1
ATOM 2789 N N . PHE A 1 479 ? 68.584 8.929 10.891 1.00 47.68 479 PHE A N 1
ATOM 2790 C CA . PHE A 1 479 ? 67.864 9.921 11.680 1.00 50.03 479 PHE A CA 1
ATOM 2791 C C . PHE A 1 479 ? 66.477 10.256 11.127 1.00 55.92 479 PHE A C 1
ATOM 2792 O O . PHE A 1 479 ? 65.873 11.243 11.573 1.00 51.86 479 PHE A O 1
ATOM 2800 N N . ALA A 1 480 ? 65.956 9.457 10.182 1.00 57.94 480 ALA A N 1
ATOM 2801 C CA . ALA A 1 480 ? 64.647 9.749 9.600 1.00 54.05 480 ALA A CA 1
ATOM 2802 C C . ALA A 1 480 ? 63.535 9.587 10.634 1.00 52.74 480 ALA A C 1
ATOM 2803 O O . ALA A 1 480 ? 62.677 10.468 10.774 1.00 50.64 480 ALA A O 1
ATOM 2805 N N . ARG A 1 481 ? 63.559 8.480 11.391 1.00 43.96 481 ARG A N 1
ATOM 2806 C CA . ARG A 1 481 ? 62.548 8.190 12.408 1.00 49.14 481 ARG A CA 1
ATOM 2807 C C . ARG A 1 481 ? 62.408 9.275 13.469 1.00 54.80 481 ARG A C 1
ATOM 2808 O O . ARG A 1 481 ? 61.423 9.251 14.218 1.00 58.48 481 ARG A O 1
ATOM 2816 N N . LEU 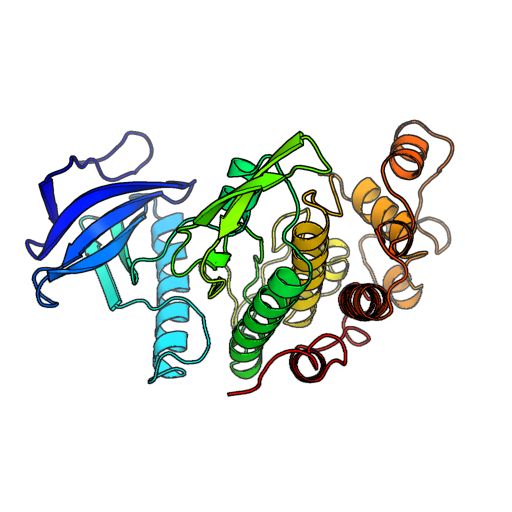A 1 482 ? 63.352 10.204 13.574 1.00 50.20 482 LEU A N 1
ATOM 2817 C CA . LEU A 1 482 ? 63.194 11.290 14.525 1.00 49.94 482 LEU A CA 1
ATOM 2818 C C . LEU A 1 482 ? 62.120 12.246 14.046 1.00 52.02 482 LEU A C 1
ATOM 2819 O O . LEU A 1 482 ? 61.898 12.401 12.845 1.00 61.50 482 LEU A O 1
ATOM 2824 N N . ARG A 1 483 ? 61.462 12.912 14.991 1.00 46.53 483 ARG A N 1
ATOM 2825 C CA . ARG A 1 483 ? 60.576 14.019 14.649 1.00 50.20 483 ARG A CA 1
ATOM 2826 C C . ARG A 1 483 ? 61.392 15.301 14.530 1.00 51.79 483 ARG A C 1
ATOM 2827 O O . ARG A 1 483 ? 62.075 15.692 15.481 1.00 61.84 483 ARG A O 1
ATOM 2835 N N . ALA A 1 484 ? 61.314 15.970 13.383 1.00 44.15 484 ALA A N 1
ATOM 2836 C CA . ALA A 1 484 ? 61.965 17.267 13.265 1.00 49.23 484 ALA A CA 1
ATOM 2837 C C . ALA A 1 484 ? 61.233 18.308 14.127 1.00 56.52 484 ALA A C 1
ATOM 2838 O O . ALA A 1 484 ? 60.178 18.040 14.710 1.00 59.52 484 ALA A O 1
ATOM 2840 N N . GLU A 1 485 ? 61.779 19.523 14.205 1.00 56.74 485 GLU A N 1
ATOM 2841 C CA . GLU A 1 485 ? 61.229 20.513 15.150 1.00 60.80 485 GLU A CA 1
ATOM 2842 C C . GLU A 1 485 ? 60.862 21.884 14.554 1.00 59.04 485 GLU A C 1
ATOM 2843 O O . GLU A 1 485 ? 59.852 22.485 14.937 1.00 52.18 485 GLU A O 1
#

Nearest PDB structures (foldseek):
  6fyk-assembly1_A  TM=9.832E-01  e=2.931E-63  Homo sapiens
  6z55-assembly1_A  TM=9.809E-01  e=3.762E-55  Homo sapiens
  6qty-assembly1_A  TM=9.692E-01  e=2.303E-50  Homo sapiens
  6z4z-assembly2_B  TM=9.596E-01  e=2.577E-50  Homo sapiens
  6ytd-assembly1_A  TM=9.705E-01  e=6.357E-49  Homo sapiens

Radius of gyration: 21.37 Å; Cα contacts (8 Å, |Δi|>4): 595; chains: 1; bounding box: 48×52×52 Å

Organism: Homo sapiens (NCBI:txid9606)

InterPro domains:
  IPR000719 Protein kinase domain [PF00069] (163-479)
  IPR000719 Protein kinase domain [PS50011] (163-479)
  IPR000719 Protein kinase domain [SM00220] (163-479)
  IPR008271 Serine/threonine-protein kinase, active site [PS00108] (286-298)
  IPR011009 Protein kinase-like domain superfamily [SSF56112] (150-488)
  IPR017441 Protein kinase, ATP binding site [PS00107] (169-193)
  IPR051175 Dual specificity CLK kinases [PTHR45646] (33-485)

Solvent-accessible surface area: 17190 Å² total; per-residue (Å²): 123,70,45,109,120,12,9,9,92,36,129,111,42,44,119,1,80,148,41,1,48,3,64,36,73,82,32,119,28,101,72,0,56,34,0,25,0,28,0,79,157,100,80,34,42,143,0,9,0,21,0,5,20,61,54,128,148,48,47,70,46,3,132,117,10,9,78,5,0,81,62,6,54,109,98,17,114,122,46,142,23,22,4,5,49,15,63,45,113,29,73,32,125,18,4,5,0,0,0,22,21,45,26,26,82,8,0,43,50,11,1,86,84,15,125,111,43,55,12,62,24,119,11,0,8,55,1,0,45,6,1,0,55,0,0,60,17,0,36,87,23,125,2,2,0,6,17,0,43,0,76,11,2,40,0,54,76,18,78,84,104,101,88,117,27,143,154,111,155,75,86,56,79,54,5,132,58,17,27,1,34,1,21,48,2,33,46,14,12,21,68,152,63,154,59,59,85,89,11,24,45,46,34,10,19,1,0,2,1,3,0,77,45,50,26,47,33,40,2,0,2,0,1,0,0,2,0,0,0,2,0,10,20,4,104,26,10,0,113,10,144,72,34,76,28,0,0,0,8,0,34,65,4,43,23,112,9,37,72,98,0,7,179,140,5,214,60,86,184,33,16,135,198,41,187,17,56,57,77,98,108,55,110,41,0,136,99,0,76,150,88,6,66,57,6,78,163,23,22,99,35,131,48,134,37,25,58,42,0,0,64,0,0,72,37,0,5,53,12,25,32,103,147,7,22,65,3,24,98,0,35,143,27,81,1,11,78,163,47,221,105,218

B-factor: mean 53.41, std 13.02, range [29.62, 110.37]

CATH classification: 3.30.200.20

Sequence (342 aa):
EDDAEGHLIYHVGDWLQERYEIVSTLGEGTFGRVVQCVDHRRGGARVALKIIKNVEKYKEAARLEINVLEKINEKDPDNKNLCVQMFDWFDYHGHMCISFELLGLSTFDFLKDNNYLPYPIHQVRHMAFQLCQAVKFLHDNKLTHTDLKPENILFVNSDYELTYNLEKKRDERSVKSTAVRVVDFGSATFDHEHHSTIVSTRHYRAPEVILELGWSQPCDVWSIGCIIFEYYVGFTLFQTHDNREHLAMMERILGPIPSRMIRKTRKQKYFYRGRLDWDENTSAGRYVRENCKPLRRYLTSEAEEHHQLFDLIESMLEYEPAKRLTLGEALQHPFFARLRAE